Protein AF-A0A934DJ31-F1 (afdb_monomer_lite)

Radius of gyration: 37.63 Å; chains: 1; bounding box: 99×71×80 Å

Sequence (240 aa):
MDEKKPDAQPAAPVNPGPVNPGPVNPGVVEQLEQIKKAVPDTSQRLFDFLVANLKPIAIGCGVIVLAVAVYSGVDHWRQRQAAKASDALGVILIEQTDAEARAKALETFLKDAPGALKPTVQLELAAAATLAKQYDKAAEAWTALEGSSSADMKAVAAIGHAKALLLSGKAKEAQTLLEGYKAKAPEAYAAAVTRQIAVAAEAAGDAPAASAAYAELAGKAEGQLKPFYEFKANQLKTKS

Secondary structure (DSSP, 8-state):
----PPPPPPPPPP-------PPPPHHHHHHHHHHHHSS-HHHHHHHHHHHHTHHHHHHHHHHHHHHHHHHHHHHHHHHHHHHHHHHHHHHHHHH--SHHHHHHHHHHHHTT--TTTHHHHHHHHHHHHHHTT-HHHHHHHHHHHHT-S-HHHHHHHHHHHHHHHHHTT-HHHHHHHHHHHHTTS-HHHHHHHHHHHHHHHHHTT-HHHHHHHHHHHHHH--TTHHHHHHHHHHHHHTT-

Structure (mmCIF, N/CA/C/O backbone):
data_AF-A0A934DJ31-F1
#
_entry.id   AF-A0A934DJ31-F1
#
loop_
_atom_site.group_PDB
_atom_site.id
_atom_site.type_symbol
_atom_site.label_atom_id
_atom_site.label_alt_id
_atom_site.label_comp_id
_atom_site.label_asym_id
_atom_site.label_entity_id
_atom_site.label_seq_id
_atom_site.pdbx_PDB_ins_code
_atom_site.Cartn_x
_atom_site.Cartn_y
_atom_site.Cartn_z
_atom_site.occupancy
_atom_site.B_iso_or_equiv
_atom_site.auth_seq_id
_atom_site.auth_comp_id
_atom_site.auth_asym_id
_atom_site.auth_atom_id
_atom_site.pdbx_PDB_model_num
ATOM 1 N N . MET A 1 1 ? 42.594 36.259 -48.744 1.00 43.62 1 MET A N 1
ATOM 2 C CA . MET A 1 1 ? 42.942 35.495 -47.532 1.00 43.62 1 MET A CA 1
ATOM 3 C C . MET A 1 1 ? 43.151 34.068 -47.972 1.00 43.62 1 MET A C 1
ATOM 5 O O . MET A 1 1 ? 42.210 33.296 -48.088 1.00 43.62 1 MET A O 1
ATOM 9 N N . ASP A 1 2 ? 44.392 33.828 -48.369 1.00 42.91 2 ASP A N 1
ATOM 10 C CA . ASP A 1 2 ? 44.985 32.548 -48.709 1.00 42.91 2 ASP A CA 1
ATOM 11 C C . ASP A 1 2 ? 45.043 31.638 -47.482 1.00 42.91 2 ASP A C 1
ATOM 13 O O . ASP A 1 2 ? 45.535 32.056 -46.436 1.00 42.91 2 ASP A O 1
ATOM 17 N N . GLU A 1 3 ? 44.647 30.375 -47.632 1.00 42.75 3 GLU A N 1
ATOM 18 C CA . GLU A 1 3 ? 45.213 29.309 -46.810 1.00 42.75 3 GLU A CA 1
ATOM 19 C C . GLU A 1 3 ? 45.511 28.097 -47.697 1.00 42.75 3 GLU A C 1
ATOM 21 O O . GLU A 1 3 ? 44.631 27.423 -48.234 1.00 42.75 3 GLU A O 1
ATOM 26 N N . LYS A 1 4 ? 46.809 27.898 -47.920 1.00 41.53 4 LYS A N 1
ATOM 27 C CA . LYS A 1 4 ? 47.420 26.885 -48.774 1.00 41.53 4 LYS A CA 1
ATOM 28 C C . LYS A 1 4 ? 47.695 25.649 -47.915 1.00 41.53 4 LYS A C 1
ATOM 30 O O . LYS A 1 4 ? 48.544 25.703 -47.029 1.00 41.53 4 LYS A O 1
ATOM 35 N N . LYS A 1 5 ? 47.006 24.536 -48.173 1.00 50.00 5 LYS A N 1
ATOM 36 C CA . LYS A 1 5 ? 47.316 23.227 -47.571 1.00 50.00 5 LYS A CA 1
ATOM 37 C C . LYS A 1 5 ? 48.355 22.508 -48.453 1.00 50.00 5 LYS A C 1
ATOM 39 O O . LYS A 1 5 ? 48.155 22.495 -49.665 1.00 50.00 5 LYS A O 1
ATOM 44 N N . PRO A 1 6 ? 49.459 21.955 -47.913 1.00 48.50 6 PRO A N 1
ATOM 45 C CA . PRO A 1 6 ? 50.500 21.341 -48.733 1.00 48.50 6 PRO A CA 1
ATOM 46 C C . PRO A 1 6 ? 50.151 19.901 -49.132 1.00 48.50 6 PRO A C 1
ATOM 48 O O . PRO A 1 6 ? 49.673 19.114 -48.312 1.00 48.50 6 PRO A O 1
ATOM 51 N N . ASP A 1 7 ? 50.422 19.585 -50.398 1.00 42.78 7 ASP A N 1
ATOM 52 C CA . ASP A 1 7 ? 50.276 18.270 -51.019 1.00 42.78 7 ASP A CA 1
ATOM 53 C C . ASP A 1 7 ? 51.270 17.251 -50.440 1.00 42.78 7 ASP A C 1
ATOM 55 O O . ASP A 1 7 ? 52.467 17.519 -50.312 1.00 42.78 7 ASP A O 1
ATOM 59 N N . ALA A 1 8 ? 50.777 16.058 -50.102 1.00 47.28 8 ALA A N 1
ATOM 60 C CA . ALA A 1 8 ? 51.598 14.937 -49.661 1.00 47.28 8 ALA A CA 1
ATOM 61 C C . ALA A 1 8 ? 52.168 14.174 -50.872 1.00 47.28 8 ALA A C 1
ATOM 63 O O . ALA A 1 8 ? 51.431 13.672 -51.719 1.00 47.28 8 ALA A O 1
ATOM 64 N N . GLN A 1 9 ? 53.496 14.079 -50.927 1.00 46.28 9 GLN A N 1
ATOM 65 C CA . GLN A 1 9 ? 54.275 13.366 -51.942 1.00 46.28 9 GLN A CA 1
ATOM 66 C C . GLN A 1 9 ? 54.146 11.831 -51.774 1.00 46.28 9 GLN A C 1
ATOM 68 O O . GLN A 1 9 ? 54.279 11.343 -50.649 1.00 46.28 9 GLN A O 1
ATOM 73 N N . PRO A 1 10 ? 53.944 11.037 -52.845 1.00 44.19 10 PRO A N 1
ATOM 74 C CA . PRO A 1 10 ? 53.921 9.577 -52.747 1.00 44.19 10 PRO A CA 1
ATOM 75 C C . PRO A 1 10 ? 55.338 8.993 -52.603 1.00 44.19 10 PRO A C 1
ATOM 77 O O . PRO A 1 10 ? 56.237 9.310 -53.383 1.00 44.19 10 PRO A O 1
ATOM 80 N N . ALA A 1 11 ? 55.536 8.123 -51.609 1.00 45.66 11 ALA A N 1
ATOM 81 C CA . ALA A 1 11 ? 56.794 7.416 -51.373 1.00 45.66 11 ALA A CA 1
ATOM 82 C C . ALA A 1 11 ? 57.016 6.283 -52.397 1.00 45.66 11 ALA A C 1
ATOM 84 O O . ALA A 1 11 ? 56.101 5.520 -52.709 1.00 45.66 11 ALA A O 1
ATOM 85 N N . ALA A 1 12 ? 58.245 6.176 -52.908 1.00 47.59 12 ALA A N 1
ATOM 86 C CA . ALA A 1 12 ? 58.680 5.174 -53.882 1.00 47.59 12 ALA A CA 1
ATOM 87 C C . ALA A 1 12 ? 58.798 3.753 -53.274 1.00 47.59 12 ALA A C 1
ATOM 89 O O . ALA A 1 12 ? 59.063 3.620 -52.077 1.00 47.59 12 ALA A O 1
ATOM 90 N N . PRO A 1 13 ? 58.646 2.680 -54.079 1.00 42.66 13 PRO A N 1
ATOM 91 C CA . PRO A 1 13 ? 58.691 1.304 -53.592 1.00 42.66 13 PRO A CA 1
ATOM 92 C C . PRO A 1 13 ? 60.123 0.853 -53.273 1.00 42.66 13 PRO A C 1
ATOM 94 O O . PRO A 1 13 ? 61.024 0.939 -54.108 1.00 42.66 13 PRO A O 1
ATOM 97 N N . VAL A 1 14 ? 60.322 0.326 -52.064 1.00 51.66 14 VAL A N 1
ATOM 98 C CA . VAL A 1 14 ? 61.589 -0.268 -51.618 1.00 51.66 14 VAL A CA 1
ATOM 99 C C . VAL A 1 14 ? 61.618 -1.733 -52.055 1.00 51.66 14 VAL A C 1
ATOM 101 O O . VAL A 1 14 ? 60.768 -2.520 -51.647 1.00 51.66 14 VAL A O 1
ATOM 104 N N . ASN A 1 15 ? 62.577 -2.093 -52.905 1.00 45.75 15 ASN A N 1
ATOM 105 C CA . ASN A 1 15 ? 62.774 -3.455 -53.398 1.00 45.75 15 ASN A CA 1
ATOM 106 C C . ASN A 1 15 ? 63.860 -4.147 -52.551 1.00 45.75 15 ASN A C 1
ATOM 108 O O . ASN A 1 15 ? 65.009 -3.697 -52.590 1.00 45.75 15 ASN A O 1
ATOM 112 N N . PRO A 1 16 ? 63.556 -5.191 -51.757 1.00 48.41 16 PRO A N 1
ATOM 113 C CA . PRO A 1 16 ? 64.586 -5.917 -51.030 1.00 48.41 16 PRO A CA 1
ATOM 114 C C . PRO A 1 16 ? 65.263 -6.926 -51.968 1.00 48.41 16 PRO A C 1
ATOM 116 O O . PRO A 1 16 ? 64.641 -7.876 -52.441 1.00 48.41 16 PRO A O 1
ATOM 119 N N . GLY A 1 17 ? 66.551 -6.708 -52.245 1.00 46.25 17 GLY A N 1
ATOM 120 C CA . GLY A 1 17 ? 67.402 -7.666 -52.957 1.00 46.25 17 GLY A CA 1
ATOM 121 C C . GLY A 1 17 ? 67.507 -9.028 -52.242 1.00 46.25 17 GLY A C 1
ATOM 122 O O . GLY A 1 17 ? 67.081 -9.166 -51.092 1.00 46.25 17 GLY A O 1
ATOM 123 N N . PRO A 1 18 ? 68.070 -10.055 -52.903 1.00 50.16 18 PRO A N 1
ATOM 124 C CA . PRO A 1 18 ? 68.024 -11.430 -52.418 1.00 50.16 18 PRO A CA 1
ATOM 125 C C . PRO A 1 18 ? 68.885 -11.607 -51.161 1.00 50.16 18 PRO A C 1
ATOM 127 O O . PRO A 1 18 ? 70.104 -11.437 -51.187 1.00 50.16 18 PRO A O 1
ATOM 130 N N . VAL A 1 19 ? 68.241 -11.979 -50.054 1.00 55.88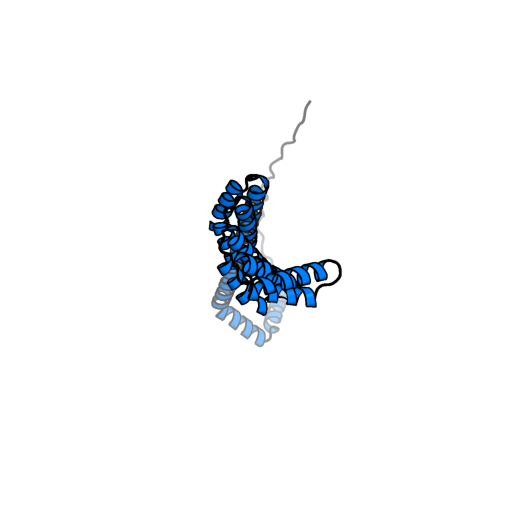 19 VAL A N 1
ATOM 131 C CA . VAL A 1 19 ? 68.904 -12.375 -48.806 1.00 55.88 19 VAL A CA 1
ATOM 132 C C . VAL A 1 19 ? 69.490 -13.775 -48.979 1.00 55.88 19 VAL A C 1
ATOM 134 O O . VAL A 1 19 ? 68.761 -14.757 -49.097 1.00 55.88 19 VAL A O 1
ATOM 137 N N . ASN A 1 20 ? 70.817 -13.856 -49.014 1.00 49.56 20 ASN A N 1
ATOM 138 C CA . ASN A 1 20 ? 71.565 -15.108 -49.035 1.00 49.56 20 ASN A CA 1
ATOM 139 C C . ASN A 1 20 ? 71.713 -15.626 -47.587 1.00 49.56 20 ASN A C 1
ATOM 141 O O . ASN A 1 20 ? 72.268 -14.895 -46.759 1.00 49.56 20 ASN A O 1
ATOM 145 N N . PRO A 1 21 ? 71.222 -16.826 -47.228 1.00 49.62 21 PRO A N 1
ATOM 146 C CA . PRO A 1 21 ? 71.363 -17.334 -45.870 1.00 49.62 21 PRO A CA 1
ATOM 147 C C . PRO A 1 21 ? 72.803 -17.814 -45.649 1.00 49.62 21 PRO A C 1
ATOM 149 O O . PRO A 1 21 ? 73.237 -18.819 -46.207 1.00 49.62 21 PRO A O 1
ATOM 152 N N . GLY A 1 22 ? 73.563 -17.079 -44.834 1.00 53.50 22 GLY A N 1
ATOM 153 C CA . GLY A 1 22 ? 74.863 -17.536 -44.339 1.00 53.50 22 GLY A CA 1
ATOM 154 C C . GLY A 1 22 ? 74.741 -18.802 -43.469 1.00 53.50 22 GLY A C 1
ATOM 155 O O . GLY A 1 22 ? 73.650 -19.112 -42.981 1.00 53.50 22 GLY A O 1
ATOM 156 N N . PRO A 1 23 ? 75.840 -19.550 -43.259 1.00 58.66 23 PRO A N 1
ATOM 157 C CA . PRO A 1 23 ? 75.808 -20.823 -42.545 1.00 58.66 23 PRO A CA 1
ATOM 158 C C . PRO A 1 23 ? 75.425 -20.628 -41.071 1.00 58.66 23 PRO A C 1
ATOM 160 O O . PRO A 1 23 ? 75.927 -19.735 -40.388 1.00 58.66 23 PRO A O 1
ATOM 163 N N . VAL A 1 24 ? 74.519 -21.478 -40.588 1.00 57.81 24 VAL A N 1
ATOM 164 C CA . VAL A 1 24 ? 73.989 -21.448 -39.218 1.00 57.81 24 VAL A CA 1
ATOM 165 C C . VAL A 1 24 ? 75.108 -21.763 -38.214 1.00 57.81 24 VAL A C 1
ATOM 167 O O . VAL A 1 24 ? 75.848 -22.727 -38.392 1.00 57.81 24 VAL A O 1
ATOM 170 N N . ASN A 1 25 ? 75.242 -20.946 -37.164 1.00 56.09 25 ASN A N 1
ATOM 171 C CA . ASN A 1 25 ? 76.298 -21.064 -36.154 1.00 56.09 25 ASN A CA 1
ATOM 172 C C . ASN A 1 25 ? 76.104 -22.340 -35.292 1.00 56.09 25 ASN A C 1
ATOM 174 O O . ASN A 1 25 ? 75.046 -22.464 -34.664 1.00 56.09 25 ASN A O 1
ATOM 178 N N . PRO A 1 26 ? 77.086 -23.267 -35.213 1.00 58.31 26 PRO A N 1
ATOM 179 C CA . PRO A 1 26 ? 76.938 -24.563 -34.533 1.00 58.31 26 PRO A CA 1
ATOM 180 C C . PRO A 1 26 ? 76.477 -24.462 -33.072 1.00 58.31 26 PRO A C 1
ATOM 182 O O . PRO A 1 26 ? 75.658 -25.263 -32.627 1.00 58.31 26 PRO A O 1
ATOM 185 N N . GLY A 1 27 ? 76.912 -23.423 -32.349 1.00 59.28 27 GLY A N 1
ATOM 186 C CA . GLY A 1 27 ? 76.560 -23.232 -30.937 1.00 59.28 27 GLY A CA 1
ATOM 187 C C . GLY A 1 27 ? 75.071 -22.959 -30.682 1.00 59.28 27 GLY A C 1
ATOM 188 O O . GLY A 1 27 ? 74.571 -23.268 -29.604 1.00 59.28 27 GLY A O 1
ATOM 189 N N . VAL A 1 28 ? 74.333 -22.436 -31.668 1.00 60.16 28 VAL A N 1
ATOM 190 C CA . VAL A 1 28 ? 72.877 -22.222 -31.554 1.00 60.16 28 VAL A CA 1
ATOM 191 C C . VAL A 1 28 ? 72.125 -23.550 -31.666 1.00 60.16 28 VAL A C 1
ATOM 193 O O . VAL A 1 28 ? 71.130 -23.760 -30.976 1.00 60.16 28 VAL A O 1
ATOM 196 N N . VAL A 1 29 ? 72.622 -24.476 -32.488 1.00 59.53 29 VAL A N 1
ATOM 197 C CA . VAL A 1 29 ? 72.035 -25.816 -32.644 1.00 59.53 29 VAL A CA 1
ATOM 198 C C . VAL A 1 29 ? 72.222 -26.628 -31.360 1.00 59.53 29 VAL A C 1
ATOM 200 O O . VAL A 1 29 ? 71.303 -27.306 -30.908 1.00 59.53 29 VAL A O 1
ATOM 203 N N . GLU A 1 30 ? 73.371 -26.469 -30.710 1.00 61.72 30 GLU A N 1
ATOM 204 C CA . GLU A 1 30 ? 73.716 -27.156 -29.464 1.00 61.72 30 GLU A CA 1
ATOM 205 C C . GLU A 1 30 ? 72.956 -26.606 -28.245 1.00 61.72 30 GLU A C 1
ATOM 207 O O . GLU A 1 30 ? 72.527 -27.368 -27.379 1.00 61.72 30 GLU A O 1
ATOM 212 N N . GLN A 1 31 ? 72.692 -25.295 -28.203 1.00 58.62 31 GLN A N 1
ATOM 213 C CA . GLN A 1 31 ? 71.818 -24.685 -27.193 1.00 58.62 31 GLN A CA 1
ATOM 214 C C . GLN A 1 31 ? 70.355 -25.104 -27.365 1.00 58.62 31 GLN A C 1
ATOM 216 O O . GLN A 1 31 ? 69.666 -25.352 -26.377 1.00 58.62 31 GLN A O 1
ATOM 221 N N . LEU A 1 32 ? 69.880 -25.238 -28.607 1.00 58.28 32 LEU A N 1
ATOM 222 C CA . LEU A 1 32 ? 68.546 -25.768 -28.882 1.00 58.28 32 LEU A CA 1
ATOM 223 C C . LEU A 1 32 ? 68.434 -27.248 -28.493 1.00 58.28 32 LEU A C 1
ATOM 225 O O . LEU A 1 32 ? 67.411 -27.639 -27.933 1.00 58.28 32 LEU A O 1
ATOM 229 N N . GLU A 1 33 ? 69.480 -28.054 -28.707 1.00 60.41 33 GLU A N 1
ATOM 230 C CA . GLU A 1 33 ? 69.541 -29.436 -28.214 1.00 60.41 33 GLU A CA 1
ATOM 231 C C . GLU A 1 33 ? 69.562 -29.512 -26.682 1.00 60.41 33 GLU A C 1
ATOM 233 O O . GLU A 1 33 ? 68.838 -30.323 -26.107 1.00 60.41 33 GLU A O 1
ATOM 238 N N . GLN A 1 34 ? 70.325 -28.649 -26.003 1.00 59.00 34 GLN A N 1
ATOM 239 C CA . GLN A 1 34 ? 70.372 -28.606 -24.537 1.00 59.00 34 GLN A CA 1
ATOM 240 C C . GLN A 1 34 ? 69.051 -28.143 -23.920 1.00 59.00 34 GLN A C 1
ATOM 242 O O . GLN A 1 34 ? 68.616 -28.720 -22.926 1.00 59.00 34 GLN A O 1
ATOM 247 N N . ILE A 1 35 ? 68.363 -27.176 -24.534 1.00 58.38 35 ILE A N 1
ATOM 248 C CA . ILE A 1 35 ? 67.008 -26.780 -24.128 1.00 58.38 35 ILE A CA 1
ATOM 249 C C . ILE A 1 35 ? 66.034 -27.946 -24.344 1.00 58.38 35 ILE A C 1
ATOM 251 O O . ILE A 1 35 ? 65.210 -28.213 -23.475 1.00 58.38 35 ILE A O 1
ATOM 255 N N . LYS A 1 36 ? 66.174 -28.715 -25.433 1.00 54.00 36 LYS A N 1
ATOM 256 C CA . LYS A 1 36 ? 65.392 -29.943 -25.672 1.00 54.00 36 LYS A CA 1
ATOM 257 C C . LYS A 1 36 ? 65.647 -31.029 -24.619 1.00 54.00 36 LYS A C 1
ATOM 259 O O . LYS A 1 36 ? 64.734 -31.784 -24.296 1.00 54.00 36 LYS A O 1
ATOM 264 N N . LYS A 1 37 ? 66.874 -31.098 -24.090 1.00 56.81 37 LYS A N 1
ATOM 265 C CA . LYS A 1 37 ? 67.329 -32.087 -23.095 1.00 56.81 37 LYS A CA 1
ATOM 266 C C . LYS A 1 37 ? 67.042 -31.685 -21.642 1.00 56.81 37 LYS A C 1
ATOM 268 O O . LYS A 1 37 ? 67.019 -32.553 -20.778 1.00 56.81 37 LYS A O 1
ATOM 273 N N . ALA A 1 38 ? 66.838 -30.393 -21.372 1.00 56.28 38 ALA A N 1
ATOM 274 C CA . ALA A 1 38 ? 66.599 -29.841 -20.034 1.00 56.28 38 ALA A CA 1
ATOM 275 C C . ALA A 1 38 ? 65.111 -29.656 -19.689 1.00 56.28 38 ALA A C 1
ATOM 277 O O . ALA A 1 38 ? 64.787 -29.218 -18.586 1.00 56.28 38 ALA A O 1
ATOM 278 N N . VAL A 1 39 ? 64.198 -29.997 -20.601 1.00 55.94 39 VAL A N 1
ATOM 279 C CA . VAL A 1 39 ? 62.774 -30.128 -20.284 1.00 55.94 39 VAL A CA 1
ATOM 280 C C . VAL A 1 39 ? 62.592 -31.480 -19.582 1.00 55.94 39 VAL A C 1
ATOM 282 O O . VAL A 1 39 ? 62.741 -32.504 -20.246 1.00 55.94 39 VAL A O 1
ATOM 285 N N . PRO A 1 40 ? 62.313 -31.530 -18.264 1.00 59.78 40 PRO A N 1
ATOM 286 C CA . PRO A 1 40 ? 62.132 -32.801 -17.566 1.00 59.78 40 PRO A CA 1
ATOM 287 C C . PRO A 1 40 ? 60.991 -33.601 -18.213 1.00 59.78 40 PRO A C 1
ATOM 289 O O . PRO A 1 40 ? 60.002 -33.012 -18.651 1.00 59.78 40 PRO A O 1
ATOM 292 N N . ASP A 1 41 ? 61.090 -34.935 -18.238 1.00 59.25 41 ASP A N 1
ATOM 293 C CA . ASP A 1 41 ? 60.084 -35.841 -18.836 1.00 59.25 41 ASP A CA 1
ATOM 294 C C . ASP A 1 41 ? 58.647 -35.545 -18.367 1.00 59.25 41 ASP A C 1
ATOM 296 O O . ASP A 1 41 ? 57.669 -35.758 -19.085 1.00 59.25 41 ASP A O 1
ATOM 300 N N . THR A 1 42 ? 58.502 -34.996 -17.161 1.00 56.91 42 THR A N 1
ATOM 301 C CA . THR A 1 42 ? 57.234 -34.537 -16.586 1.00 56.91 42 THR A CA 1
ATOM 302 C C . THR A 1 42 ? 56.572 -33.425 -17.410 1.00 56.91 42 THR A C 1
ATOM 304 O O . THR A 1 42 ? 55.352 -33.418 -17.553 1.00 56.91 42 THR A O 1
ATOM 307 N N . SER A 1 43 ? 57.353 -32.515 -17.995 1.00 60.47 43 SER A N 1
ATOM 308 C CA . SER A 1 43 ? 56.880 -31.432 -18.865 1.00 60.47 43 SER A CA 1
ATOM 309 C C . SER A 1 43 ? 56.577 -31.913 -20.286 1.00 60.47 43 SER A C 1
ATOM 311 O O . SER A 1 43 ? 55.636 -31.405 -20.887 1.00 60.47 43 SER A O 1
ATOM 313 N N . GLN A 1 44 ? 57.299 -32.919 -20.801 1.00 61.47 44 GLN A N 1
ATOM 314 C CA . GLN A 1 44 ? 56.966 -33.563 -22.082 1.00 61.47 44 GLN A CA 1
ATOM 315 C C . GLN A 1 44 ? 55.634 -34.313 -21.993 1.00 61.47 44 GLN A C 1
ATOM 317 O O . GLN A 1 44 ? 54.767 -34.107 -22.830 1.00 61.47 44 GLN A O 1
ATOM 322 N N . ARG A 1 45 ? 55.403 -35.074 -20.914 1.00 67.06 45 ARG A N 1
ATOM 323 C CA . ARG A 1 45 ? 54.107 -35.733 -20.664 1.00 67.06 45 ARG A CA 1
ATOM 324 C C . ARG A 1 45 ? 52.957 -34.737 -20.527 1.00 67.06 45 ARG A C 1
ATOM 326 O O . ARG A 1 45 ? 51.860 -35.001 -21.009 1.00 67.06 45 ARG A O 1
ATOM 333 N N . LEU A 1 46 ? 53.197 -33.593 -19.882 1.00 65.75 46 LEU A N 1
ATOM 334 C CA . LEU A 1 46 ? 52.217 -32.506 -19.786 1.00 65.75 46 LEU A CA 1
ATOM 335 C C . LEU A 1 46 ? 51.945 -31.865 -21.151 1.00 65.75 46 LEU A C 1
ATOM 337 O O . LEU A 1 46 ? 50.794 -31.573 -21.464 1.00 65.75 46 LEU A O 1
ATOM 341 N N . PHE A 1 47 ? 52.981 -31.670 -21.967 1.00 70.94 47 PHE A N 1
ATOM 342 C CA . PHE A 1 47 ? 52.858 -31.134 -23.319 1.00 70.94 47 PHE A CA 1
ATOM 343 C C . PHE A 1 47 ? 52.111 -32.102 -24.241 1.00 70.94 47 PHE A C 1
ATOM 345 O O . PHE A 1 47 ? 51.160 -31.696 -24.900 1.00 70.94 47 PHE A O 1
ATOM 352 N N . ASP A 1 48 ? 52.454 -33.388 -24.210 1.00 74.38 48 ASP A N 1
ATOM 353 C CA . ASP A 1 48 ? 51.776 -34.440 -24.967 1.00 74.38 48 ASP A CA 1
ATOM 354 C C . ASP A 1 48 ? 50.318 -34.582 -24.532 1.00 74.38 48 ASP A C 1
ATOM 356 O O . ASP A 1 48 ? 49.431 -34.697 -25.374 1.00 74.38 48 ASP A O 1
ATOM 360 N N . PHE A 1 49 ? 50.038 -34.493 -23.228 1.00 74.31 49 PHE A N 1
ATOM 361 C CA . PHE A 1 49 ? 48.673 -34.469 -22.710 1.00 74.31 49 PHE A CA 1
ATOM 362 C C . PHE A 1 49 ? 47.903 -33.236 -23.193 1.00 74.31 49 PHE A C 1
ATOM 364 O O . PHE A 1 49 ? 46.763 -33.372 -23.635 1.00 74.31 49 PHE A O 1
ATOM 371 N N . LEU A 1 50 ? 48.506 -32.044 -23.141 1.00 70.44 50 LEU A N 1
ATOM 372 C CA . LEU A 1 50 ? 47.887 -30.804 -23.611 1.00 70.44 50 LEU A CA 1
ATOM 373 C C . LEU A 1 50 ? 47.654 -30.818 -25.117 1.00 70.44 50 LEU A C 1
ATOM 375 O O . LEU A 1 50 ? 46.599 -30.370 -25.533 1.00 70.44 50 LEU A O 1
ATOM 379 N N . VAL A 1 51 ? 48.579 -31.346 -25.923 1.00 75.25 51 VAL A N 1
ATOM 380 C CA . VAL A 1 51 ? 48.436 -31.473 -27.383 1.00 75.25 51 VAL A CA 1
ATOM 381 C C . VAL A 1 51 ? 47.387 -32.529 -27.735 1.00 75.25 51 VAL A C 1
ATOM 383 O O . VAL A 1 51 ? 46.507 -32.267 -28.557 1.00 75.25 51 VAL A O 1
ATOM 386 N N . ALA A 1 52 ? 47.413 -33.689 -27.071 1.00 80.94 52 ALA A N 1
ATOM 387 C CA . ALA A 1 52 ? 46.435 -34.760 -27.269 1.00 80.94 52 ALA A CA 1
ATOM 388 C C . ALA A 1 52 ? 45.017 -34.342 -26.848 1.00 80.94 52 ALA A C 1
ATOM 390 O O . ALA A 1 52 ? 44.040 -34.737 -27.483 1.00 80.94 52 ALA A O 1
ATOM 391 N N . ASN A 1 53 ? 44.900 -33.497 -25.820 1.00 76.50 53 ASN A N 1
ATOM 392 C CA . ASN A 1 53 ? 43.629 -32.977 -25.316 1.00 76.50 53 ASN A CA 1
ATOM 393 C C . ASN A 1 53 ? 43.364 -31.520 -25.733 1.00 76.50 53 ASN A C 1
ATOM 395 O O . ASN A 1 53 ? 42.413 -30.906 -25.250 1.00 76.50 53 ASN A O 1
ATOM 399 N N . LEU A 1 54 ? 44.141 -30.958 -26.666 1.00 79.38 54 LEU A N 1
ATOM 400 C CA . LEU A 1 54 ? 44.048 -29.537 -27.017 1.00 79.38 54 LEU A CA 1
ATOM 401 C C . LEU A 1 54 ? 42.686 -29.205 -27.614 1.00 79.38 54 LEU A C 1
ATOM 403 O O . LEU A 1 54 ? 42.099 -28.182 -27.286 1.00 79.38 54 LEU A O 1
ATOM 407 N N . LYS A 1 55 ? 42.168 -30.091 -28.473 1.00 80.12 55 LYS A N 1
ATOM 408 C CA . LYS A 1 55 ? 40.840 -29.942 -29.078 1.00 80.12 55 LYS A CA 1
ATOM 409 C C . LYS A 1 55 ? 39.729 -29.905 -28.018 1.00 80.12 55 LYS A C 1
ATOM 411 O O . LYS A 1 55 ? 39.002 -28.915 -28.006 1.00 80.12 55 LYS A O 1
ATOM 416 N N . PRO A 1 56 ? 39.577 -30.899 -27.117 1.00 79.25 56 PRO A N 1
ATOM 417 C CA . PRO A 1 56 ? 38.546 -30.833 -26.080 1.00 79.25 56 PRO A CA 1
ATOM 418 C C . PRO A 1 56 ? 38.754 -29.678 -25.087 1.00 79.25 56 PRO A C 1
ATOM 420 O O . PRO A 1 56 ? 37.768 -29.059 -24.692 1.00 79.25 56 PRO A O 1
ATOM 423 N N . ILE A 1 57 ? 39.998 -29.319 -24.744 1.00 82.69 57 ILE A N 1
ATOM 424 C CA . ILE A 1 57 ? 40.291 -28.149 -23.894 1.00 82.69 57 ILE A CA 1
ATOM 425 C C . ILE A 1 57 ? 39.866 -26.849 -24.590 1.00 82.69 57 ILE A C 1
ATOM 427 O O . ILE A 1 57 ? 39.156 -26.042 -23.996 1.00 82.69 57 ILE A O 1
ATOM 431 N N . ALA A 1 58 ? 40.230 -26.657 -25.860 1.00 77.75 58 ALA A N 1
ATOM 432 C CA . ALA A 1 58 ? 39.859 -25.476 -26.638 1.00 77.75 58 ALA A CA 1
ATOM 433 C C . ALA A 1 58 ? 38.338 -25.362 -26.827 1.00 77.75 58 ALA A C 1
ATOM 435 O O . ALA A 1 58 ? 37.793 -24.264 -26.733 1.00 77.75 58 ALA A O 1
ATOM 436 N N . ILE A 1 59 ? 37.645 -26.489 -27.030 1.00 80.38 59 ILE A N 1
ATOM 437 C CA . ILE A 1 59 ? 36.177 -26.538 -27.075 1.00 80.38 59 ILE A CA 1
ATOM 438 C C . ILE A 1 59 ? 35.591 -26.122 -25.720 1.00 80.38 59 ILE A C 1
ATOM 440 O O . ILE A 1 59 ? 34.720 -25.255 -25.679 1.00 80.38 59 ILE A O 1
ATOM 444 N N . GLY A 1 60 ? 36.093 -26.676 -24.611 1.00 78.81 60 GLY A N 1
ATOM 445 C CA . GLY A 1 60 ? 35.645 -26.324 -23.261 1.00 78.81 60 GLY A CA 1
ATOM 446 C C . GLY A 1 60 ? 35.842 -24.841 -22.939 1.00 78.81 60 GLY A C 1
ATOM 447 O O . GLY A 1 60 ? 34.904 -24.167 -22.513 1.00 78.81 60 GLY A O 1
ATOM 448 N N . CYS A 1 61 ? 37.028 -24.296 -23.220 1.00 78.06 61 CYS A N 1
ATOM 449 C CA . CYS A 1 61 ? 37.309 -22.868 -23.068 1.00 78.06 61 CYS A CA 1
ATOM 450 C C . CYS A 1 61 ? 36.416 -22.006 -23.975 1.00 78.06 61 CYS A C 1
ATOM 452 O O . CYS A 1 61 ? 35.896 -20.990 -23.521 1.00 78.06 61 CYS A O 1
ATOM 454 N N . GLY A 1 62 ? 36.190 -22.419 -25.226 1.00 80.19 62 GLY A N 1
ATOM 455 C CA . GLY A 1 62 ? 35.314 -21.715 -26.164 1.00 80.19 62 GLY A CA 1
ATOM 456 C C . GLY A 1 62 ? 33.868 -21.628 -25.675 1.00 80.19 62 GLY A C 1
ATOM 457 O O . GLY A 1 62 ? 33.263 -20.560 -25.743 1.00 80.19 62 GLY A O 1
ATOM 458 N N . VAL A 1 63 ? 33.334 -22.714 -25.106 1.00 84.81 63 VAL A N 1
ATOM 459 C CA . VAL A 1 63 ? 31.990 -22.732 -24.502 1.00 84.81 63 VAL A CA 1
ATOM 460 C C . VAL A 1 63 ? 31.905 -21.775 -23.313 1.00 84.81 63 VAL A C 1
ATOM 462 O O . VAL A 1 63 ? 30.942 -21.018 -23.213 1.00 84.81 63 VAL A O 1
ATOM 465 N N . ILE A 1 64 ? 32.917 -21.757 -22.440 1.00 82.00 64 ILE A N 1
ATOM 466 C CA . ILE A 1 64 ? 32.955 -20.853 -21.279 1.00 82.00 64 ILE A CA 1
ATOM 467 C C . ILE A 1 64 ? 33.004 -19.387 -21.731 1.00 82.00 64 ILE A C 1
ATOM 469 O O . ILE A 1 64 ? 32.223 -18.570 -21.247 1.00 82.00 64 ILE A O 1
ATOM 473 N N . VAL A 1 65 ? 33.871 -19.048 -22.690 1.00 81.25 65 VAL A N 1
ATOM 474 C CA . VAL A 1 65 ? 33.978 -17.682 -23.231 1.00 81.25 65 VAL A CA 1
ATOM 475 C C . VAL A 1 65 ? 32.672 -17.248 -23.896 1.00 81.25 65 VAL A C 1
ATOM 477 O O . VAL A 1 65 ? 32.227 -16.120 -23.687 1.00 81.25 65 VAL A O 1
ATOM 480 N N . LEU A 1 66 ? 32.019 -18.139 -24.647 1.00 83.00 66 LEU A N 1
ATOM 481 C CA . LEU A 1 66 ? 30.741 -17.850 -25.293 1.00 83.00 66 LEU A CA 1
ATOM 482 C C . LEU A 1 66 ? 29.616 -17.663 -24.265 1.00 83.00 66 LEU A C 1
ATOM 484 O O . LEU A 1 66 ? 28.823 -16.735 -24.399 1.00 83.00 66 LEU A O 1
ATOM 488 N N . ALA A 1 67 ? 29.584 -18.469 -23.199 1.00 76.88 67 ALA A N 1
ATOM 489 C CA . ALA A 1 67 ? 28.641 -18.296 -22.096 1.00 76.88 67 ALA A CA 1
ATOM 490 C C . ALA A 1 67 ? 28.826 -16.942 -21.389 1.00 76.88 67 ALA A C 1
ATOM 492 O O . ALA A 1 67 ? 27.843 -16.242 -21.145 1.00 76.88 67 ALA A O 1
ATOM 493 N N . VAL A 1 68 ? 30.074 -16.531 -21.130 1.00 76.38 68 VAL A N 1
ATOM 494 C CA . VAL A 1 68 ? 30.387 -15.210 -20.556 1.00 76.38 68 VAL A CA 1
ATOM 495 C C . VAL A 1 68 ? 29.995 -14.084 -21.515 1.00 76.38 68 VAL A C 1
ATOM 497 O O . VAL A 1 68 ? 29.381 -13.114 -21.085 1.00 76.38 68 VAL A O 1
ATOM 500 N N . ALA A 1 69 ? 30.280 -14.208 -22.813 1.00 74.38 69 ALA A N 1
ATOM 501 C CA . ALA A 1 69 ? 29.908 -13.200 -23.807 1.00 74.38 69 ALA A CA 1
ATOM 502 C C . ALA A 1 69 ? 28.383 -13.037 -23.931 1.00 74.38 69 ALA A C 1
ATOM 504 O O . ALA A 1 69 ? 27.887 -11.911 -23.989 1.00 74.38 69 ALA A O 1
ATOM 505 N N . VAL A 1 70 ? 27.632 -14.145 -23.916 1.00 79.25 70 VAL A N 1
ATOM 506 C CA . VAL A 1 70 ? 26.161 -14.127 -23.891 1.00 79.25 70 VAL A CA 1
ATOM 507 C C . VAL A 1 70 ? 25.654 -13.475 -22.605 1.00 79.25 70 VAL A C 1
ATOM 509 O O . VAL A 1 70 ? 24.802 -12.591 -22.673 1.00 79.25 70 VAL A O 1
ATOM 512 N N . TYR A 1 71 ? 26.198 -13.855 -21.446 1.00 73.00 71 TYR A N 1
ATOM 513 C CA . TYR A 1 71 ? 25.803 -13.288 -20.157 1.00 73.00 71 TYR A CA 1
ATOM 514 C C . TYR A 1 71 ? 26.052 -11.774 -20.100 1.00 73.00 71 TYR A C 1
ATOM 516 O O . TYR A 1 71 ? 25.123 -11.007 -19.850 1.00 73.00 71 TYR A O 1
ATOM 524 N N . SER A 1 72 ? 27.269 -11.330 -20.425 1.00 73.19 72 SER A N 1
ATOM 525 C CA . SER A 1 72 ? 27.650 -9.913 -20.428 1.00 73.19 72 SER A CA 1
ATOM 526 C C . SER A 1 72 ? 26.900 -9.101 -21.489 1.00 73.19 72 SER A C 1
ATOM 528 O O . SER A 1 72 ? 26.544 -7.948 -21.250 1.00 73.19 72 SER A O 1
ATOM 530 N N . GLY A 1 73 ? 26.618 -9.687 -22.658 1.00 76.00 73 GLY A N 1
ATOM 531 C CA . GLY A 1 73 ? 25.832 -9.040 -23.711 1.00 76.00 73 GLY A CA 1
ATOM 532 C C . GLY A 1 73 ? 24.374 -8.815 -23.303 1.00 76.00 73 GLY A C 1
ATOM 533 O O . GLY A 1 73 ? 23.836 -7.721 -23.498 1.00 76.00 73 GLY A O 1
ATOM 534 N N . VAL A 1 74 ? 23.749 -9.825 -22.687 1.00 76.81 74 VAL A N 1
ATOM 535 C CA . VAL A 1 74 ? 22.389 -9.723 -22.138 1.00 76.81 74 VAL A CA 1
ATOM 536 C C . VAL A 1 74 ? 22.346 -8.722 -20.988 1.00 76.81 74 VAL A C 1
ATOM 538 O O . VAL A 1 74 ? 21.420 -7.914 -20.934 1.00 76.81 74 VAL A O 1
ATOM 541 N N . ASP A 1 75 ? 23.343 -8.727 -20.104 1.00 77.31 75 ASP A N 1
ATOM 542 C CA . ASP A 1 75 ? 23.408 -7.798 -18.977 1.00 77.31 75 ASP A CA 1
ATOM 543 C C . ASP A 1 75 ? 23.532 -6.340 -19.448 1.00 77.31 75 ASP A C 1
ATOM 545 O O . ASP A 1 75 ? 22.720 -5.495 -19.073 1.00 77.31 75 ASP A O 1
ATOM 549 N N . HIS A 1 76 ? 24.429 -6.047 -20.394 1.00 77.88 76 HIS A N 1
ATOM 550 C CA . HIS A 1 76 ? 24.544 -4.707 -20.984 1.00 77.88 76 HIS A CA 1
ATOM 551 C C . HIS A 1 76 ? 23.283 -4.241 -21.721 1.00 77.88 76 HIS A C 1
ATOM 553 O O . HIS A 1 76 ? 22.988 -3.041 -21.766 1.00 77.88 76 HIS A O 1
ATOM 559 N N . TRP A 1 77 ? 22.548 -5.156 -22.355 1.00 79.31 77 TRP A N 1
ATOM 560 C CA . TRP A 1 77 ? 21.275 -4.823 -22.990 1.00 79.31 77 TRP A CA 1
ATOM 561 C C . TRP A 1 77 ? 20.184 -4.543 -21.950 1.00 79.31 77 TRP A C 1
ATOM 563 O O . TRP A 1 77 ? 19.497 -3.525 -22.055 1.00 79.31 77 TRP A O 1
ATOM 573 N N . ARG A 1 78 ? 20.094 -5.370 -20.900 1.00 78.38 78 ARG A N 1
ATOM 574 C CA . ARG A 1 78 ? 19.169 -5.184 -19.772 1.00 78.38 78 ARG A CA 1
ATOM 575 C C . ARG A 1 78 ? 19.429 -3.881 -19.026 1.00 78.38 78 ARG A C 1
ATOM 577 O O . ARG A 1 78 ? 18.477 -3.163 -18.741 1.00 78.38 78 ARG A O 1
ATOM 584 N N . GLN A 1 79 ? 20.690 -3.536 -18.766 1.00 77.56 79 GLN A N 1
ATOM 585 C CA . GLN A 1 79 ? 21.060 -2.271 -18.126 1.00 77.56 79 GLN A CA 1
ATOM 586 C C . GLN A 1 79 ? 20.624 -1.064 -18.969 1.00 77.56 79 GLN A C 1
ATOM 588 O O . GLN A 1 79 ? 20.035 -0.121 -18.445 1.00 77.56 79 GLN A O 1
ATOM 593 N N . ARG A 1 80 ? 20.835 -1.107 -20.293 1.00 82.38 80 ARG A N 1
ATOM 594 C CA . ARG A 1 80 ? 20.379 -0.039 -21.199 1.00 82.38 80 ARG A CA 1
ATOM 595 C C . ARG A 1 80 ? 18.857 0.052 -21.282 1.00 82.38 80 ARG A C 1
ATOM 597 O O . ARG A 1 80 ? 18.327 1.157 -21.339 1.00 82.38 80 ARG A O 1
ATOM 604 N N . GLN A 1 81 ? 18.153 -1.079 -21.286 1.00 82.31 81 GLN A N 1
ATOM 605 C CA . GLN A 1 81 ? 16.690 -1.089 -21.208 1.00 82.31 81 GLN A CA 1
ATOM 606 C C . GLN A 1 81 ? 16.184 -0.537 -19.877 1.00 82.31 81 GLN A C 1
ATOM 608 O O . GLN A 1 81 ? 15.234 0.237 -19.883 1.00 82.31 81 GLN A O 1
ATOM 613 N N . ALA A 1 82 ? 16.825 -0.886 -18.761 1.00 83.62 82 ALA A N 1
ATOM 614 C CA . ALA A 1 82 ? 16.473 -0.365 -17.448 1.00 83.62 82 ALA A CA 1
ATOM 615 C C . ALA A 1 82 ? 16.661 1.155 -17.383 1.00 83.62 82 ALA A C 1
ATOM 617 O O . ALA A 1 82 ? 15.747 1.843 -16.951 1.00 83.62 82 ALA A O 1
ATOM 618 N N . ALA A 1 83 ? 17.779 1.686 -17.893 1.00 85.81 83 ALA A N 1
ATOM 619 C CA . ALA A 1 83 ? 18.012 3.130 -17.959 1.00 85.81 83 ALA A CA 1
ATOM 620 C C . ALA A 1 83 ? 16.945 3.850 -18.802 1.00 85.81 83 ALA A C 1
ATOM 622 O O . ALA A 1 83 ? 16.316 4.789 -18.328 1.00 85.81 83 ALA A O 1
ATOM 623 N N . LYS A 1 84 ? 16.656 3.347 -20.011 1.00 89.12 84 LYS A N 1
ATOM 624 C CA . LYS A 1 84 ? 15.601 3.912 -20.873 1.00 89.12 84 LYS A CA 1
ATOM 625 C C . LYS A 1 84 ? 14.214 3.850 -20.233 1.00 89.12 84 LYS A C 1
ATOM 627 O O . LYS A 1 84 ? 13.418 4.766 -20.405 1.00 89.12 84 LYS A O 1
ATOM 632 N N . ALA A 1 85 ? 13.911 2.765 -19.527 1.00 91.38 85 ALA A N 1
ATOM 633 C CA . ALA A 1 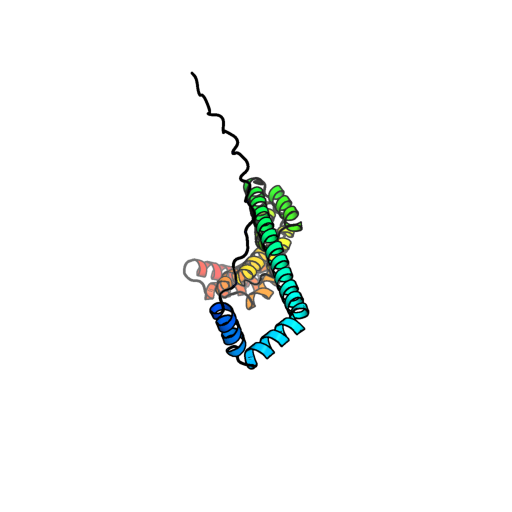85 ? 12.649 2.605 -18.821 1.00 91.38 85 ALA A CA 1
ATOM 634 C C . ALA A 1 85 ? 12.548 3.568 -17.627 1.00 91.38 85 ALA A C 1
ATOM 636 O O . ALA A 1 85 ? 11.487 4.144 -17.413 1.00 91.38 85 ALA A O 1
ATOM 637 N N . SER A 1 86 ? 13.640 3.795 -16.893 1.00 90.75 86 SER A N 1
ATOM 638 C CA . SER A 1 86 ? 13.691 4.806 -15.832 1.00 90.75 86 SER A CA 1
ATOM 639 C C . SER A 1 86 ? 13.452 6.214 -16.377 1.00 90.75 86 SER A C 1
ATOM 641 O O . SER A 1 86 ? 12.660 6.950 -15.794 1.00 90.75 86 SER A O 1
ATOM 643 N N . ASP A 1 87 ? 14.064 6.566 -17.513 1.00 92.12 87 ASP A N 1
ATOM 644 C CA . ASP A 1 87 ? 13.829 7.856 -18.172 1.00 92.12 87 ASP A CA 1
ATOM 645 C C . ASP A 1 87 ? 12.364 7.994 -18.596 1.00 92.12 87 ASP A C 1
ATOM 647 O O . ASP A 1 87 ? 11.718 8.989 -18.280 1.00 92.12 87 ASP A O 1
ATOM 651 N N . ALA A 1 88 ? 11.804 6.969 -19.247 1.00 92.19 88 ALA A N 1
ATOM 652 C CA . ALA A 1 88 ? 10.404 6.960 -19.665 1.00 92.19 88 ALA A CA 1
ATOM 653 C C . ALA A 1 88 ? 9.434 7.082 -18.477 1.00 92.19 88 ALA A C 1
ATOM 655 O O . ALA A 1 88 ? 8.463 7.835 -18.552 1.00 92.19 88 ALA A O 1
ATOM 656 N N . LEU A 1 89 ? 9.711 6.393 -17.365 1.00 93.88 89 LEU A N 1
ATOM 657 C CA . LEU A 1 89 ? 8.957 6.556 -16.123 1.00 93.88 89 LEU A CA 1
ATOM 658 C C . LEU A 1 89 ? 9.063 7.996 -15.606 1.00 93.88 89 LEU A C 1
ATOM 660 O O . LEU A 1 89 ? 8.045 8.595 -15.268 1.00 93.88 89 LEU A O 1
ATOM 664 N N . GLY A 1 90 ? 10.268 8.573 -15.597 1.00 90.62 90 GLY A N 1
ATOM 665 C CA . GLY A 1 90 ? 10.491 9.970 -15.225 1.00 90.62 90 GLY A CA 1
ATOM 666 C C . GLY A 1 90 ? 9.660 10.943 -16.065 1.00 90.62 90 GLY A C 1
ATOM 667 O O . GLY A 1 90 ? 8.997 11.815 -15.505 1.00 90.62 90 GLY A O 1
ATOM 668 N N . VAL A 1 91 ? 9.615 10.747 -17.388 1.00 93.25 91 VAL A N 1
ATOM 669 C CA . VAL A 1 91 ? 8.773 11.544 -18.296 1.00 93.25 91 VAL A CA 1
ATOM 670 C C . VAL A 1 91 ? 7.293 11.425 -17.929 1.00 93.25 91 VAL A C 1
ATOM 672 O O . VAL A 1 91 ? 6.626 12.448 -17.804 1.00 93.25 91 VAL A O 1
ATOM 675 N N . ILE A 1 92 ? 6.781 10.214 -17.671 1.00 92.31 92 ILE A N 1
ATOM 676 C CA . ILE A 1 92 ? 5.383 10.025 -17.240 1.00 92.31 92 ILE A CA 1
ATOM 677 C C . ILE A 1 92 ? 5.088 10.837 -15.971 1.00 92.31 92 ILE A C 1
ATOM 679 O O . ILE A 1 92 ? 4.071 11.526 -15.907 1.00 92.31 92 ILE A O 1
ATOM 683 N N . LEU A 1 93 ? 5.970 10.781 -14.969 1.00 91.81 93 LEU A N 1
ATOM 684 C CA . LEU A 1 93 ? 5.756 11.455 -13.684 1.00 91.81 93 LEU A CA 1
ATOM 685 C C . LEU A 1 93 ? 5.824 12.987 -13.780 1.00 91.81 93 LEU A C 1
ATOM 687 O O . LEU A 1 93 ? 5.163 13.673 -12.994 1.00 91.81 93 LEU A O 1
ATOM 691 N N . ILE A 1 94 ? 6.595 13.522 -14.729 1.00 92.75 94 ILE A N 1
ATOM 692 C CA . ILE A 1 94 ? 6.740 14.966 -14.953 1.00 92.75 94 ILE A CA 1
ATOM 693 C C . ILE A 1 94 ? 5.610 15.502 -15.838 1.00 92.75 94 ILE A C 1
ATOM 695 O O . ILE A 1 94 ? 4.977 16.497 -15.487 1.00 92.75 94 ILE A O 1
ATOM 699 N N . GLU A 1 95 ? 5.346 14.857 -16.974 1.00 88.62 95 GLU A N 1
ATOM 700 C CA . GLU A 1 95 ? 4.451 15.394 -18.004 1.00 88.62 95 GLU A CA 1
ATOM 701 C C . GLU A 1 95 ? 2.973 15.107 -17.724 1.00 88.62 95 GLU A C 1
ATOM 703 O O . GLU A 1 95 ? 2.115 15.936 -18.027 1.00 88.62 95 GLU A O 1
ATOM 708 N N . GLN A 1 96 ? 2.646 13.959 -17.122 1.00 87.00 96 GLN A N 1
ATOM 709 C CA . GLN A 1 96 ? 1.258 13.611 -16.814 1.00 87.00 96 GLN A CA 1
ATOM 710 C C . GLN A 1 96 ? 0.863 14.232 -15.476 1.00 87.00 96 GLN A C 1
ATOM 712 O O . GLN A 1 96 ? 0.945 13.584 -14.439 1.00 87.00 96 GLN A O 1
ATOM 717 N N . THR A 1 97 ? 0.496 15.511 -15.454 1.00 86.56 97 THR A N 1
ATOM 718 C CA . THR A 1 97 ? 0.122 16.223 -14.214 1.00 86.56 97 THR A CA 1
ATOM 719 C C . THR A 1 97 ? -1.288 15.891 -13.727 1.00 86.56 97 THR A C 1
ATOM 721 O O . THR A 1 97 ? -1.545 15.947 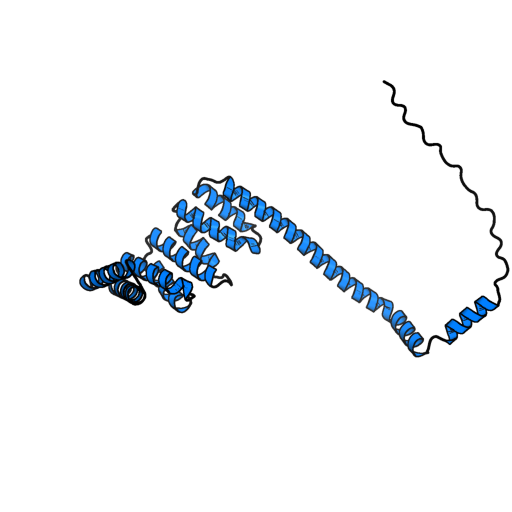-12.525 1.00 86.56 97 THR A O 1
ATOM 724 N N . ASP A 1 98 ? -2.182 15.496 -14.635 1.00 94.06 98 ASP A N 1
ATOM 725 C CA . ASP A 1 98 ? -3.498 14.962 -14.291 1.00 94.06 98 ASP A CA 1
ATOM 726 C C . ASP A 1 98 ? -3.386 13.551 -13.688 1.00 94.06 98 ASP A C 1
ATOM 728 O O . ASP A 1 98 ? -2.667 12.688 -14.199 1.00 94.06 98 ASP A O 1
ATOM 732 N N . ALA A 1 99 ? -4.105 13.310 -12.590 1.00 91.00 99 ALA A N 1
ATOM 733 C CA . ALA A 1 99 ? -3.983 12.075 -11.821 1.00 91.00 99 ALA A CA 1
ATOM 734 C C . ALA A 1 99 ? -4.526 10.847 -12.571 1.00 91.00 99 ALA A C 1
ATOM 736 O O . ALA A 1 99 ? -3.937 9.767 -12.484 1.00 91.00 99 ALA A O 1
ATOM 737 N N . GLU A 1 100 ? -5.621 10.998 -13.319 1.00 94.81 100 GLU A N 1
ATOM 738 C CA . GLU A 1 100 ? -6.227 9.904 -14.082 1.00 94.81 100 GLU A CA 1
ATOM 739 C C . GLU A 1 100 ? -5.374 9.550 -15.306 1.00 94.81 100 GLU A C 1
ATOM 741 O O . GLU A 1 100 ? -5.079 8.373 -15.546 1.00 94.81 100 GLU A O 1
ATOM 746 N N . ALA A 1 101 ? -4.899 10.564 -16.033 1.00 93.31 101 ALA A N 1
ATOM 747 C CA . ALA A 1 101 ? -3.969 10.396 -17.143 1.00 93.31 101 ALA A CA 1
ATOM 748 C C . ALA A 1 101 ? -2.661 9.734 -16.684 1.00 93.31 101 ALA A C 1
ATOM 750 O O . ALA A 1 101 ? -2.198 8.779 -17.317 1.00 93.31 101 ALA A O 1
ATOM 751 N N . ARG A 1 102 ? -2.109 10.163 -15.539 1.00 96.19 102 ARG A N 1
ATOM 752 C CA . ARG A 1 102 ? -0.917 9.550 -14.936 1.00 96.19 102 ARG A CA 1
ATOM 753 C C . ARG A 1 102 ? -1.152 8.090 -14.571 1.00 96.19 102 ARG A C 1
ATOM 755 O O . ARG A 1 102 ? -0.340 7.246 -14.940 1.00 96.19 102 ARG A O 1
ATOM 762 N N . ALA A 1 103 ? -2.258 7.772 -13.897 1.00 96.06 103 ALA A N 1
ATOM 763 C CA . ALA A 1 103 ? -2.586 6.394 -13.535 1.00 96.06 103 ALA A CA 1
ATOM 764 C C . ALA A 1 103 ? -2.689 5.495 -14.781 1.00 96.06 103 ALA A C 1
ATOM 766 O O . ALA A 1 103 ? -2.114 4.408 -14.820 1.00 96.06 103 ALA A O 1
ATO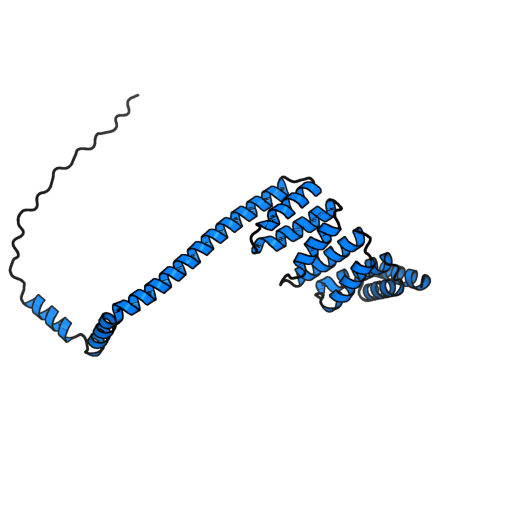M 767 N N . LYS A 1 1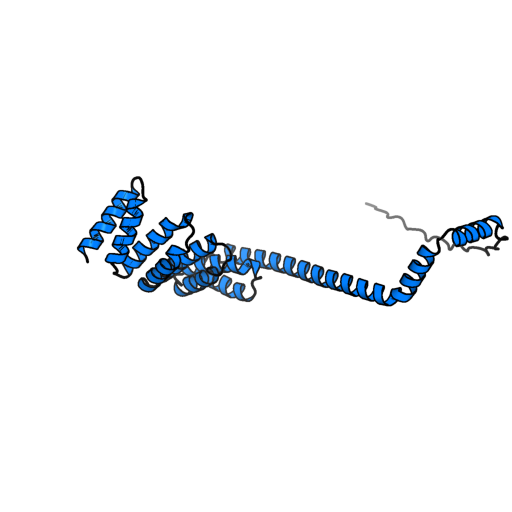04 ? -3.345 5.971 -15.845 1.00 96.00 104 LYS A N 1
ATOM 768 C CA . LYS A 1 104 ? -3.456 5.236 -17.116 1.00 96.00 104 LYS A CA 1
ATOM 769 C C . LYS A 1 104 ? -2.104 5.040 -17.813 1.00 96.00 104 LYS A C 1
ATOM 771 O O . LYS A 1 104 ? -1.837 3.964 -18.357 1.00 96.00 104 LYS A O 1
ATOM 776 N N . ALA A 1 105 ? -1.249 6.062 -17.806 1.00 95.69 105 ALA A N 1
ATOM 777 C CA . ALA A 1 105 ? 0.091 5.981 -18.382 1.00 95.69 105 ALA A CA 1
ATOM 778 C C . ALA A 1 105 ? 0.969 4.973 -17.624 1.00 95.69 105 ALA A C 1
ATOM 780 O O . ALA A 1 105 ? 1.613 4.134 -18.253 1.00 95.69 105 ALA A O 1
ATOM 781 N N . LEU A 1 106 ? 0.934 4.994 -16.288 1.00 97.50 106 LEU A N 1
ATOM 782 C CA . LEU A 1 106 ? 1.669 4.055 -15.434 1.00 97.50 106 LEU A CA 1
ATOM 783 C C . LEU A 1 106 ? 1.184 2.610 -15.606 1.00 97.50 106 LEU A C 1
ATOM 785 O O . LEU A 1 106 ? 2.004 1.707 -15.743 1.00 97.50 106 LEU A O 1
ATOM 789 N N . GLU A 1 107 ? -0.130 2.385 -15.677 1.00 96.62 107 GLU A N 1
ATOM 790 C CA . GLU A 1 107 ? -0.715 1.065 -15.962 1.00 96.62 107 GLU A CA 1
ATOM 791 C C . GLU A 1 107 ? -0.273 0.528 -17.331 1.00 96.62 107 GLU A C 1
ATOM 793 O O . GLU A 1 107 ? 0.052 -0.652 -17.480 1.00 96.62 107 GLU A O 1
ATOM 798 N N . THR A 1 108 ? -0.217 1.402 -18.338 1.00 95.50 108 THR A N 1
ATOM 799 C CA . THR A 1 108 ? 0.276 1.036 -19.671 1.00 95.50 108 THR A CA 1
ATOM 800 C C . THR A 1 108 ? 1.760 0.691 -19.624 1.00 95.50 108 THR A C 1
ATOM 802 O O . THR A 1 108 ? 2.155 -0.359 -20.127 1.00 95.50 108 THR A O 1
ATOM 805 N N . PHE A 1 109 ? 2.566 1.531 -18.974 1.00 94.81 109 PHE A N 1
ATOM 806 C CA . PHE A 1 109 ? 4.005 1.331 -18.818 1.00 94.81 109 PHE A CA 1
ATOM 807 C C . PHE A 1 109 ? 4.341 0.031 -18.075 1.00 94.81 109 PHE A C 1
ATOM 809 O O . PHE A 1 109 ? 5.293 -0.663 -18.429 1.00 94.81 109 PHE A O 1
ATOM 816 N N . LEU A 1 110 ? 3.533 -0.346 -17.081 1.00 94.56 110 LEU A N 1
ATOM 817 C CA . LEU A 1 110 ? 3.746 -1.536 -16.257 1.00 94.56 110 LEU A CA 1
ATOM 818 C C . LEU A 1 110 ? 3.787 -2.848 -17.065 1.00 94.56 110 LEU A C 1
ATOM 820 O O . LEU A 1 110 ? 4.466 -3.793 -16.650 1.00 94.56 110 LEU A O 1
ATOM 824 N N . LYS A 1 111 ? 3.101 -2.907 -18.217 1.00 92.88 111 LYS A N 1
ATOM 825 C CA . LYS A 1 111 ? 3.064 -4.089 -19.102 1.00 92.88 111 LYS A CA 1
ATOM 826 C C . LYS A 1 111 ? 4.462 -4.495 -19.568 1.00 92.88 111 LYS A C 1
ATOM 828 O O . LYS A 1 111 ? 4.794 -5.679 -19.530 1.00 92.88 111 LYS A O 1
ATOM 833 N N . ASP A 1 112 ? 5.284 -3.501 -19.893 1.00 89.31 112 ASP A N 1
ATOM 834 C CA . ASP A 1 112 ? 6.633 -3.680 -20.438 1.00 89.31 112 ASP A CA 1
ATOM 835 C C . ASP A 1 112 ? 7.736 -3.254 -19.453 1.00 89.31 112 ASP A C 1
ATOM 837 O O . ASP A 1 112 ? 8.928 -3.347 -19.758 1.00 89.31 112 ASP A O 1
ATOM 841 N N . ALA A 1 113 ? 7.361 -2.800 -18.251 1.00 90.12 113 ALA A N 1
ATOM 842 C CA . ALA A 1 113 ? 8.302 -2.337 -17.242 1.00 90.12 113 ALA A CA 1
ATOM 843 C C . ALA A 1 113 ? 9.293 -3.453 -16.841 1.00 90.12 113 ALA A C 1
ATOM 845 O O . ALA A 1 113 ? 8.870 -4.560 -16.471 1.00 90.12 113 ALA A O 1
ATOM 846 N N . PRO A 1 114 ? 10.612 -3.173 -16.828 1.00 89.75 114 PRO A N 1
ATOM 847 C CA . PRO A 1 114 ? 11.611 -4.090 -16.296 1.00 89.75 114 PRO A CA 1
ATOM 848 C C . PRO A 1 114 ? 11.278 -4.503 -14.862 1.00 89.75 114 PRO A C 1
ATOM 850 O O . PRO A 1 114 ? 10.829 -3.682 -14.063 1.00 89.75 114 PRO A O 1
ATOM 853 N N . GLY A 1 115 ? 11.554 -5.762 -14.506 1.00 88.62 115 GLY A N 1
ATOM 854 C CA . GLY A 1 115 ? 11.188 -6.318 -13.197 1.00 88.62 115 GLY A CA 1
ATOM 855 C C . GLY A 1 115 ? 11.658 -5.477 -12.004 1.00 88.62 115 GLY A C 1
ATOM 856 O O . GLY A 1 115 ? 10.909 -5.317 -11.048 1.00 88.62 115 GLY A O 1
ATOM 857 N N . ALA A 1 116 ? 12.847 -4.874 -12.096 1.00 87.88 116 ALA A N 1
ATOM 858 C CA . ALA A 1 116 ? 13.397 -4.004 -11.056 1.00 87.88 116 ALA A CA 1
ATOM 859 C C . ALA A 1 116 ? 12.608 -2.693 -10.853 1.00 87.88 116 ALA A C 1
ATOM 861 O O . ALA A 1 116 ? 12.607 -2.160 -9.750 1.00 87.88 116 ALA A O 1
ATOM 862 N N . LEU A 1 117 ? 11.925 -2.187 -11.887 1.00 91.19 117 LEU A N 1
ATOM 863 C CA . LEU A 1 117 ? 11.129 -0.957 -11.816 1.00 91.19 117 LEU A CA 1
ATOM 864 C C . LEU A 1 117 ? 9.670 -1.209 -11.439 1.00 91.19 117 LEU A C 1
ATOM 866 O O . LEU A 1 117 ? 9.007 -0.291 -10.965 1.00 91.19 117 LEU A O 1
ATOM 870 N N . LYS A 1 118 ? 9.159 -2.436 -11.614 1.00 93.69 118 LYS A N 1
ATOM 871 C CA . LYS A 1 118 ? 7.750 -2.758 -11.337 1.00 93.69 118 LYS A CA 1
ATOM 872 C C . LYS A 1 118 ? 7.280 -2.308 -9.947 1.00 93.69 118 LYS A C 1
ATOM 874 O O . LYS A 1 118 ? 6.214 -1.703 -9.897 1.00 93.69 118 LYS A O 1
ATOM 879 N N . PRO A 1 119 ? 8.027 -2.512 -8.842 1.00 93.94 119 PRO A N 1
ATOM 880 C CA . PRO A 1 119 ? 7.593 -2.025 -7.532 1.00 93.94 119 PRO A CA 1
ATOM 881 C C . PRO A 1 119 ? 7.432 -0.499 -7.475 1.00 93.94 119 PRO A C 1
ATOM 883 O O . PRO A 1 119 ? 6.441 -0.002 -6.952 1.00 93.94 119 PRO A O 1
ATOM 886 N N . THR A 1 120 ? 8.361 0.258 -8.062 1.00 94.31 120 THR A N 1
ATOM 887 C CA . THR A 1 120 ? 8.261 1.724 -8.127 1.00 94.31 120 THR A CA 1
ATOM 888 C C . THR A 1 120 ? 7.060 2.160 -8.960 1.00 94.31 120 THR A C 1
ATOM 890 O O . THR A 1 120 ? 6.292 3.009 -8.523 1.00 94.31 120 THR A O 1
ATOM 893 N N . VAL A 1 121 ? 6.845 1.541 -10.125 1.00 96.81 121 VAL A N 1
ATOM 894 C CA . VAL A 1 121 ? 5.690 1.848 -10.986 1.00 96.81 121 VAL A CA 1
ATOM 895 C C . VAL A 1 121 ? 4.375 1.551 -10.264 1.00 96.81 121 VAL A C 1
ATOM 897 O O . VAL A 1 121 ? 3.448 2.346 -10.358 1.00 96.81 121 VAL A O 1
ATOM 900 N N . GLN A 1 122 ? 4.295 0.445 -9.516 1.00 97.88 122 GLN A N 1
ATOM 901 C CA . GLN A 1 122 ? 3.112 0.106 -8.721 1.00 97.88 122 GLN A CA 1
ATOM 902 C C . GLN A 1 122 ? 2.855 1.117 -7.601 1.00 97.88 122 GLN A C 1
ATOM 904 O O . GLN A 1 122 ? 1.710 1.501 -7.380 1.00 97.88 122 GLN A O 1
ATOM 909 N N . LEU A 1 123 ? 3.904 1.593 -6.926 1.00 97.19 123 LEU A N 1
ATOM 910 C CA . LEU A 1 123 ? 3.777 2.619 -5.890 1.00 97.19 123 LEU A CA 1
ATOM 911 C C . LEU A 1 123 ? 3.217 3.929 -6.466 1.00 97.19 123 LEU A C 1
ATOM 913 O O . LEU A 1 123 ? 2.262 4.491 -5.927 1.00 97.19 123 LEU A O 1
ATOM 917 N N . GLU A 1 124 ? 3.777 4.381 -7.588 1.00 97.31 124 GLU A N 1
ATOM 918 C CA . GLU A 1 124 ? 3.314 5.582 -8.288 1.00 97.31 124 GLU A CA 1
ATOM 919 C C . GLU A 1 124 ? 1.894 5.407 -8.839 1.00 97.31 124 GLU A C 1
ATOM 921 O O . GLU A 1 124 ? 1.076 6.326 -8.761 1.00 97.31 124 GLU A O 1
ATOM 926 N N . LEU A 1 125 ? 1.563 4.214 -9.349 1.00 98.12 125 LEU A N 1
ATOM 927 C CA . LEU A 1 125 ? 0.222 3.892 -9.829 1.00 98.12 125 LEU A CA 1
ATOM 928 C C . LEU A 1 125 ? -0.786 3.946 -8.683 1.00 98.12 125 LEU A C 1
ATOM 930 O O . LEU A 1 125 ? -1.839 4.560 -8.832 1.00 98.12 125 LEU A O 1
ATOM 934 N N . ALA A 1 126 ? -0.457 3.363 -7.531 1.00 97.94 126 ALA A N 1
ATOM 935 C CA . ALA A 1 126 ? -1.319 3.384 -6.359 1.00 97.94 126 ALA A CA 1
ATOM 936 C C . ALA A 1 126 ? -1.575 4.820 -5.869 1.00 97.94 126 ALA A C 1
ATOM 938 O O . ALA A 1 126 ? -2.715 5.177 -5.548 1.00 97.94 126 ALA A O 1
ATOM 939 N N . ALA A 1 127 ? -0.540 5.668 -5.861 1.00 96.06 127 ALA A N 1
ATOM 940 C CA . ALA A 1 127 ? -0.657 7.080 -5.508 1.00 96.06 127 ALA A CA 1
ATOM 941 C C . ALA A 1 127 ? -1.523 7.861 -6.513 1.00 96.06 127 ALA A C 1
ATOM 943 O O . ALA A 1 127 ? -2.483 8.526 -6.110 1.00 96.06 127 ALA A O 1
ATOM 944 N N . ALA A 1 128 ? -1.236 7.740 -7.813 1.00 95.75 128 ALA A N 1
ATOM 945 C CA . ALA A 1 128 ? -1.984 8.411 -8.876 1.00 95.75 128 ALA A CA 1
ATOM 946 C C . ALA A 1 128 ? -3.454 7.964 -8.912 1.00 95.75 128 ALA A C 1
ATOM 948 O O . ALA A 1 128 ? -4.353 8.803 -8.926 1.00 95.75 128 ALA A O 1
ATOM 949 N N . ALA A 1 129 ? -3.712 6.655 -8.828 1.00 97.81 129 ALA A N 1
ATOM 950 C CA . ALA A 1 129 ? -5.061 6.096 -8.782 1.00 97.81 129 ALA A CA 1
ATOM 951 C C . ALA A 1 129 ? -5.835 6.578 -7.546 1.00 97.81 129 ALA A C 1
ATOM 953 O O . ALA A 1 129 ? -7.009 6.928 -7.652 1.00 97.81 129 ALA A O 1
ATOM 954 N N . THR A 1 130 ? -5.179 6.685 -6.384 1.00 96.56 130 THR A N 1
ATOM 955 C CA . THR A 1 130 ? -5.806 7.248 -5.175 1.00 96.56 130 THR A CA 1
ATOM 956 C C . THR A 1 130 ? -6.216 8.709 -5.380 1.00 96.56 130 THR A C 1
ATOM 958 O O . THR A 1 130 ? -7.330 9.086 -5.012 1.00 96.56 130 THR A O 1
ATOM 961 N N . LEU A 1 131 ? -5.348 9.534 -5.982 1.00 95.06 131 LEU A N 1
ATOM 962 C CA . LEU A 1 131 ? -5.644 10.943 -6.287 1.00 95.06 131 LEU A CA 1
ATOM 963 C C . LEU A 1 131 ? -6.766 11.086 -7.324 1.00 95.06 131 LEU A C 1
ATOM 965 O O . LEU A 1 131 ? -7.632 11.946 -7.175 1.00 95.06 131 LEU A O 1
ATOM 969 N N . ALA A 1 132 ? -6.799 10.194 -8.313 1.00 95.62 132 ALA A N 1
ATOM 970 C CA . ALA A 1 132 ? -7.862 10.090 -9.310 1.00 95.62 132 ALA A CA 1
ATOM 971 C C . ALA A 1 132 ? -9.166 9.480 -8.758 1.00 95.62 132 ALA A C 1
ATOM 973 O O . ALA A 1 132 ? -10.128 9.306 -9.502 1.00 95.62 132 ALA A O 1
ATOM 974 N N . LYS A 1 133 ? -9.213 9.126 -7.464 1.00 97.69 133 LYS A N 1
ATOM 975 C CA . LYS A 1 133 ? -10.333 8.428 -6.806 1.00 97.69 133 LYS A CA 1
ATOM 976 C C . LYS A 1 133 ? -10.676 7.060 -7.420 1.00 97.69 133 LYS A C 1
ATOM 978 O O . LYS A 1 133 ? -11.762 6.529 -7.206 1.00 97.69 133 LYS A O 1
ATOM 983 N N . GLN A 1 134 ? -9.733 6.459 -8.140 1.00 98.19 134 GLN A N 1
ATOM 984 C CA . GLN A 1 134 ? -9.812 5.108 -8.696 1.00 98.19 134 GLN A CA 1
ATOM 985 C C . GLN A 1 134 ? -9.378 4.094 -7.628 1.00 98.19 134 GLN A C 1
ATOM 987 O O . GLN A 1 134 ? -8.333 3.452 -7.733 1.00 98.19 134 GLN A O 1
ATOM 992 N N . TYR A 1 135 ? -10.151 3.997 -6.546 1.00 98.19 135 TYR A N 1
ATOM 993 C CA . TYR A 1 135 ? -9.729 3.292 -5.333 1.00 98.19 135 TYR A CA 1
ATOM 994 C C . TYR A 1 135 ? -9.539 1.782 -5.521 1.00 98.19 135 TYR A C 1
ATOM 996 O O . TYR A 1 135 ? -8.605 1.231 -4.947 1.00 98.19 135 TYR A O 1
ATOM 1004 N N . ASP A 1 136 ? -10.333 1.123 -6.369 1.00 97.38 136 ASP A N 1
ATOM 1005 C CA . ASP A 1 136 ? -10.125 -0.299 -6.681 1.00 97.38 136 ASP A CA 1
ATOM 1006 C C . ASP A 1 136 ? -8.785 -0.529 -7.398 1.00 97.38 136 ASP A C 1
ATOM 1008 O O . ASP A 1 136 ? -8.016 -1.409 -7.023 1.00 97.38 136 ASP A O 1
ATOM 1012 N N . LYS A 1 137 ? -8.429 0.347 -8.344 1.00 97.62 137 LYS A N 1
ATOM 1013 C CA . LYS A 1 137 ? -7.124 0.305 -9.019 1.00 97.62 137 LYS A CA 1
ATOM 1014 C C . LYS A 1 137 ? -5.971 0.573 -8.053 1.00 97.62 137 LYS A C 1
ATOM 1016 O O . LYS A 1 137 ? -4.927 -0.069 -8.132 1.00 97.62 137 LYS A O 1
ATOM 1021 N N . ALA A 1 138 ? -6.155 1.508 -7.120 1.00 98.25 138 ALA A N 1
ATOM 1022 C CA . ALA A 1 138 ? -5.169 1.743 -6.075 1.00 98.25 138 ALA A CA 1
ATOM 1023 C C . ALA A 1 138 ? -4.971 0.490 -5.205 1.00 98.25 138 ALA A C 1
ATOM 1025 O O . ALA A 1 138 ? -3.833 0.135 -4.910 1.00 98.25 138 ALA A O 1
ATOM 1026 N N . ALA A 1 139 ? -6.054 -0.201 -4.831 1.00 98.19 139 ALA A N 1
ATOM 1027 C CA . ALA A 1 139 ? -5.997 -1.446 -4.066 1.00 98.19 139 ALA A CA 1
ATOM 1028 C C . ALA A 1 139 ? -5.249 -2.563 -4.820 1.00 98.19 139 ALA A C 1
ATOM 1030 O O . ALA A 1 139 ? -4.382 -3.217 -4.237 1.00 98.19 139 ALA A O 1
ATOM 1031 N N . GLU A 1 140 ? -5.504 -2.735 -6.120 1.00 97.94 140 GLU A N 1
ATOM 1032 C CA . GLU A 1 140 ? -4.775 -3.693 -6.968 1.00 97.94 140 GLU A CA 1
ATOM 1033 C C . GLU A 1 140 ? -3.269 -3.388 -7.021 1.00 97.94 140 GLU A C 1
ATOM 1035 O O . GLU A 1 140 ? -2.437 -4.284 -6.848 1.00 97.94 140 GLU A O 1
ATOM 1040 N N . ALA A 1 141 ? -2.908 -2.114 -7.198 1.00 97.94 141 ALA A N 1
ATOM 1041 C CA . ALA A 1 141 ? -1.514 -1.683 -7.233 1.00 97.94 141 ALA A CA 1
ATOM 1042 C C . ALA A 1 141 ? -0.801 -1.902 -5.884 1.00 97.94 141 ALA A C 1
ATOM 1044 O O . ALA A 1 141 ? 0.339 -2.373 -5.853 1.00 97.94 141 ALA A O 1
ATOM 1045 N N . TRP A 1 142 ? -1.481 -1.647 -4.759 1.00 98.38 142 TRP A N 1
ATOM 1046 C CA . TRP A 1 142 ? -0.953 -1.964 -3.428 1.00 98.38 142 TRP A CA 1
ATOM 1047 C C . TRP A 1 142 ? -0.800 -3.469 -3.200 1.00 98.38 142 TRP A C 1
ATOM 1049 O O . TRP A 1 142 ? 0.232 -3.899 -2.686 1.00 98.38 142 TRP A O 1
ATOM 1059 N N . THR A 1 143 ? -1.767 -4.277 -3.640 1.00 97.56 143 THR A N 1
ATOM 1060 C CA . THR A 1 143 ? -1.712 -5.745 -3.532 1.00 97.56 143 THR A CA 1
ATOM 1061 C C . THR A 1 143 ? -0.467 -6.305 -4.221 1.00 97.56 143 THR A C 1
ATOM 1063 O O . THR A 1 143 ? 0.215 -7.180 -3.686 1.00 97.56 143 THR A O 1
ATOM 1066 N N . ALA A 1 144 ? -0.093 -5.751 -5.380 1.00 96.44 144 ALA A N 1
ATOM 1067 C CA . ALA A 1 144 ? 1.116 -6.157 -6.095 1.00 96.44 144 ALA A CA 1
ATOM 1068 C C . ALA A 1 144 ? 2.419 -5.926 -5.297 1.00 96.44 144 ALA A C 1
ATOM 1070 O O . ALA A 1 144 ? 3.434 -6.567 -5.581 1.00 96.44 144 ALA A O 1
ATOM 1071 N N . LEU A 1 145 ? 2.405 -5.037 -4.297 1.00 96.56 145 LEU A N 1
ATOM 1072 C CA . LEU A 1 145 ? 3.551 -4.724 -3.436 1.00 96.56 145 LEU A CA 1
ATOM 1073 C C . LEU A 1 145 ? 3.624 -5.588 -2.168 1.00 96.56 145 LEU A C 1
ATOM 1075 O O . LEU A 1 145 ? 4.687 -5.669 -1.548 1.00 96.56 145 LEU A O 1
ATOM 1079 N N . GLU A 1 146 ? 2.553 -6.295 -1.801 1.00 92.38 146 GLU A N 1
ATOM 1080 C CA . GLU A 1 146 ? 2.514 -7.163 -0.610 1.00 92.38 146 GLU A CA 1
ATOM 1081 C C . GLU A 1 146 ? 3.462 -8.374 -0.724 1.00 92.38 146 GLU A C 1
ATOM 1083 O O . GLU A 1 146 ? 3.931 -8.921 0.280 1.00 92.38 146 GLU A O 1
ATOM 1088 N N . GLY A 1 147 ? 3.807 -8.766 -1.955 1.00 88.19 147 GLY A N 1
ATOM 1089 C CA . GLY A 1 147 ? 4.798 -9.803 -2.255 1.00 88.19 147 GLY A CA 1
ATOM 1090 C C . GLY A 1 147 ? 6.263 -9.352 -2.153 1.00 88.19 147 GLY A C 1
ATOM 1091 O O . GLY A 1 147 ? 7.155 -10.171 -2.368 1.00 88.19 147 GLY A O 1
ATOM 1092 N N . SER A 1 148 ? 6.535 -8.077 -1.845 1.00 90.62 148 SER A N 1
ATOM 1093 C CA . SER A 1 148 ? 7.898 -7.527 -1.766 1.00 90.62 148 SER A CA 1
ATOM 1094 C C . SER A 1 148 ? 8.786 -8.301 -0.786 1.00 90.62 148 SER A C 1
ATOM 1096 O O . SER A 1 148 ? 8.315 -8.780 0.234 1.00 90.62 148 SER A O 1
ATOM 1098 N N . SER A 1 149 ? 10.094 -8.408 -1.025 1.00 89.06 149 SER A N 1
ATOM 1099 C CA . SER A 1 149 ? 11.018 -8.983 -0.030 1.00 89.06 149 SER A CA 1
ATOM 1100 C C . SER A 1 149 ? 11.269 -8.049 1.162 1.00 89.06 149 SER A C 1
ATOM 1102 O O . SER A 1 149 ? 11.683 -8.511 2.223 1.00 89.06 149 SER A O 1
ATOM 1104 N N . SER A 1 150 ? 10.993 -6.750 1.010 1.00 92.88 150 SER A N 1
ATOM 1105 C CA . SER A 1 150 ? 11.149 -5.749 2.067 1.00 92.88 150 SER A CA 1
ATOM 1106 C C . SER A 1 150 ? 9.951 -5.762 3.016 1.00 92.88 150 SER A C 1
ATOM 1108 O O . SER A 1 150 ? 8.819 -5.511 2.601 1.00 92.88 150 SER A O 1
ATOM 1110 N N . ALA A 1 151 ? 10.204 -6.013 4.302 1.00 93.50 151 ALA A N 1
ATOM 1111 C CA . ALA A 1 151 ? 9.174 -5.985 5.339 1.00 93.50 151 ALA A CA 1
ATOM 1112 C C . ALA A 1 151 ? 8.521 -4.596 5.476 1.00 93.50 151 ALA A C 1
ATOM 1114 O O . ALA A 1 151 ? 7.306 -4.510 5.649 1.00 93.50 151 ALA A O 1
ATOM 1115 N N . ASP A 1 152 ? 9.302 -3.527 5.306 1.00 94.50 152 ASP A N 1
ATOM 1116 C CA . ASP A 1 152 ? 8.809 -2.147 5.316 1.00 94.50 152 ASP A CA 1
ATOM 1117 C C . ASP A 1 152 ? 7.864 -1.889 4.141 1.00 94.50 152 ASP A C 1
ATOM 1119 O O . ASP A 1 152 ? 6.779 -1.340 4.320 1.00 94.50 152 ASP A O 1
ATOM 1123 N N . MET A 1 153 ? 8.228 -2.356 2.941 1.00 94.81 153 MET A N 1
ATOM 1124 C CA . MET A 1 153 ? 7.361 -2.227 1.769 1.00 94.81 153 MET A CA 1
ATOM 1125 C C . MET A 1 153 ? 6.058 -3.010 1.951 1.00 94.81 153 MET A C 1
ATOM 1127 O O . ME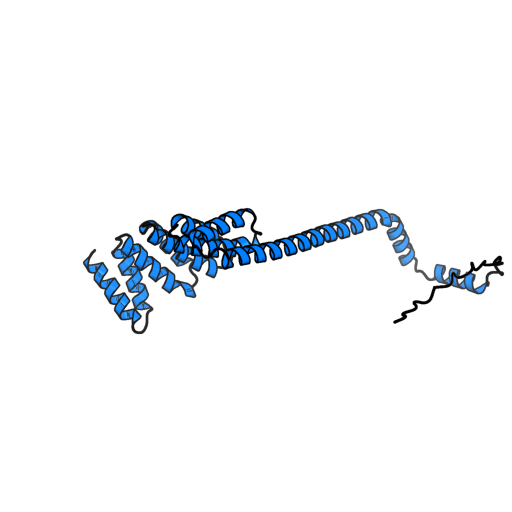T A 1 153 ? 5.000 -2.500 1.598 1.00 94.81 153 MET A O 1
ATOM 1131 N N . LYS A 1 154 ? 6.100 -4.207 2.556 1.00 95.81 154 LYS A N 1
ATOM 1132 C CA . LYS A 1 154 ? 4.872 -4.949 2.895 1.00 95.81 154 LYS A CA 1
ATOM 1133 C C . LYS A 1 154 ? 3.980 -4.172 3.859 1.00 95.81 154 LYS A C 1
ATOM 1135 O O . LYS A 1 154 ? 2.765 -4.189 3.692 1.00 95.81 154 LYS A O 1
ATOM 1140 N N . ALA A 1 155 ? 4.565 -3.497 4.848 1.00 96.12 155 ALA A N 1
ATOM 1141 C CA . ALA A 1 155 ? 3.808 -2.705 5.814 1.00 96.12 155 ALA A CA 1
ATOM 1142 C C . ALA A 1 155 ? 3.135 -1.502 5.148 1.00 96.12 155 ALA A C 1
ATOM 1144 O O . ALA A 1 155 ? 1.939 -1.275 5.338 1.00 96.12 155 ALA A O 1
ATOM 1145 N N . VAL A 1 156 ? 3.884 -0.772 4.318 1.00 96.38 156 VAL A N 1
ATOM 1146 C CA . VAL A 1 156 ? 3.356 0.345 3.526 1.00 96.38 156 VAL A CA 1
ATOM 1147 C C . VAL A 1 156 ? 2.259 -0.136 2.575 1.00 96.38 156 VAL A C 1
ATOM 1149 O O . VAL A 1 156 ? 1.206 0.496 2.510 1.00 96.38 156 VAL A O 1
ATOM 1152 N N . ALA A 1 157 ? 2.460 -1.274 1.905 1.00 97.75 157 ALA A N 1
ATOM 1153 C CA . ALA A 1 157 ? 1.480 -1.870 1.004 1.00 97.75 157 ALA A CA 1
ATOM 1154 C C . ALA A 1 157 ? 0.183 -2.251 1.724 1.00 97.75 157 ALA A C 1
ATOM 1156 O O . ALA A 1 157 ? -0.884 -1.824 1.295 1.00 97.75 157 ALA A O 1
ATOM 1157 N N . ALA A 1 158 ? 0.260 -2.958 2.857 1.00 97.81 158 ALA A N 1
ATOM 1158 C CA . ALA A 1 158 ? -0.919 -3.345 3.632 1.00 97.81 158 ALA A CA 1
ATOM 1159 C C . ALA A 1 158 ? -1.712 -2.121 4.132 1.00 97.81 158 ALA A C 1
ATOM 1161 O O . ALA A 1 158 ? -2.939 -2.082 4.042 1.00 97.81 158 ALA A O 1
ATOM 1162 N N . ILE A 1 159 ? -1.015 -1.084 4.615 1.00 97.81 159 ILE A N 1
ATOM 1163 C CA . ILE A 1 159 ? -1.641 0.175 5.049 1.00 97.81 159 ILE A CA 1
ATOM 1164 C C . ILE A 1 159 ? -2.287 0.908 3.863 1.00 97.81 159 ILE A C 1
ATOM 1166 O O . ILE A 1 159 ? -3.412 1.401 3.976 1.00 97.81 159 ILE A O 1
ATOM 1170 N N . GLY A 1 160 ? -1.588 0.987 2.728 1.00 97.81 160 GLY A N 1
ATOM 1171 C CA . GLY A 1 160 ? -2.080 1.617 1.505 1.00 97.81 160 GLY A CA 1
ATOM 1172 C C . GLY A 1 160 ? -3.305 0.906 0.931 1.00 97.81 160 GLY A C 1
ATOM 1173 O O . GLY A 1 160 ? -4.306 1.558 0.627 1.00 97.81 160 GLY A O 1
ATOM 1174 N N . HIS A 1 161 ? -3.265 -0.426 0.870 1.00 98.62 161 HIS A N 1
ATOM 1175 C CA . HIS A 1 161 ? -4.367 -1.272 0.422 1.00 98.62 161 HIS A CA 1
ATOM 1176 C C . HIS A 1 161 ? -5.597 -1.077 1.313 1.00 98.62 161 HIS A C 1
ATOM 1178 O O . HIS A 1 161 ? -6.670 -0.735 0.818 1.00 98.62 161 HIS A O 1
ATOM 1184 N N . ALA A 1 162 ? -5.436 -1.170 2.635 1.00 98.44 162 ALA A N 1
ATOM 1185 C CA . ALA A 1 162 ? -6.532 -0.929 3.568 1.00 98.44 162 ALA A CA 1
ATOM 1186 C C . ALA A 1 162 ? -7.135 0.476 3.419 1.00 98.44 162 ALA A C 1
ATOM 1188 O O . ALA A 1 162 ? -8.352 0.643 3.473 1.00 98.44 162 ALA A O 1
ATOM 1189 N N . LYS A 1 163 ? -6.305 1.499 3.175 1.00 97.62 163 LYS A N 1
ATOM 1190 C CA . LYS A 1 163 ? -6.789 2.859 2.912 1.00 97.62 163 LYS A CA 1
ATOM 1191 C C . LYS A 1 163 ? -7.602 2.941 1.618 1.00 97.62 163 LYS A C 1
ATOM 1193 O O . LYS A 1 163 ? -8.632 3.611 1.604 1.00 97.62 163 LYS A O 1
ATOM 1198 N N . ALA A 1 164 ? -7.169 2.277 0.548 1.00 98.50 164 ALA A N 1
ATOM 1199 C CA . ALA A 1 164 ? -7.921 2.216 -0.705 1.00 98.50 164 ALA A CA 1
ATOM 1200 C C . ALA A 1 164 ? -9.272 1.494 -0.525 1.00 98.50 164 ALA A C 1
ATOM 1202 O O . ALA A 1 164 ? -10.304 1.975 -0.998 1.00 98.50 164 ALA A O 1
ATOM 1203 N N . LEU A 1 165 ? -9.296 0.406 0.250 1.00 98.62 165 LEU A N 1
ATOM 1204 C CA . LEU A 1 165 ? -10.528 -0.288 0.640 1.00 98.62 165 LEU A CA 1
ATOM 1205 C C . LEU A 1 165 ? -11.464 0.621 1.453 1.00 98.62 165 LEU A C 1
ATOM 1207 O O . LEU A 1 165 ? -12.654 0.704 1.166 1.00 98.62 165 LEU A O 1
ATOM 1211 N N . LEU A 1 166 ? -10.939 1.384 2.414 1.00 97.94 166 LEU A N 1
ATOM 1212 C CA . LEU A 1 166 ? -11.748 2.341 3.177 1.00 97.94 166 LEU A CA 1
ATOM 1213 C C . LEU A 1 166 ? -12.361 3.426 2.291 1.00 97.94 166 LEU A C 1
ATOM 1215 O O . LEU A 1 166 ? -13.547 3.724 2.413 1.00 97.94 166 LEU A O 1
ATOM 1219 N N . LEU A 1 167 ? -11.568 3.999 1.384 1.00 96.38 167 LEU A N 1
ATOM 1220 C CA . LEU A 1 167 ? -12.029 5.046 0.470 1.00 96.38 167 LEU A CA 1
ATOM 1221 C C . LEU A 1 167 ? -13.051 4.535 -0.559 1.00 96.38 167 LEU A C 1
ATOM 1223 O O . LEU A 1 167 ? -13.884 5.312 -1.017 1.00 96.38 167 LEU A O 1
ATOM 1227 N N . SER A 1 168 ? -13.034 3.237 -0.876 1.00 97.00 168 SER A N 1
ATOM 1228 C CA . SER A 1 168 ? -14.053 2.568 -1.704 1.00 97.00 168 SER A CA 1
ATOM 1229 C C . SER A 1 168 ? -15.271 2.070 -0.912 1.00 97.00 168 SER A C 1
ATOM 1231 O O . SER A 1 168 ? -16.146 1.423 -1.481 1.00 97.00 168 SER A O 1
ATOM 1233 N N . GLY A 1 169 ? -15.363 2.369 0.389 1.00 97.12 169 GLY A N 1
ATOM 1234 C CA . GLY A 1 169 ? -16.484 1.957 1.243 1.00 97.12 169 GLY A CA 1
ATOM 1235 C C . GLY A 1 169 ? -16.411 0.508 1.741 1.00 97.12 169 GLY A C 1
ATOM 1236 O O . GLY A 1 169 ? -17.328 0.044 2.416 1.00 97.12 169 GLY A O 1
ATOM 1237 N N . LYS A 1 170 ? -15.313 -0.207 1.477 1.00 98.44 170 LYS A N 1
ATOM 1238 C CA . LYS A 1 170 ? -15.080 -1.608 1.865 1.00 98.44 170 LYS A CA 1
ATOM 1239 C C . LYS A 1 170 ? -14.411 -1.706 3.239 1.00 98.44 170 LYS A C 1
ATOM 1241 O O . LYS A 1 170 ? -13.376 -2.348 3.419 1.00 98.44 170 LYS A O 1
ATOM 1246 N N . ALA A 1 171 ? -14.992 -1.042 4.238 1.00 98.38 171 ALA A N 1
ATOM 1247 C CA . ALA A 1 171 ? -14.377 -0.906 5.560 1.00 98.38 171 ALA A CA 1
ATOM 1248 C C . ALA A 1 171 ? -14.123 -2.253 6.261 1.00 98.38 171 ALA A C 1
ATOM 1250 O O . ALA A 1 171 ? -13.083 -2.425 6.897 1.00 98.38 171 ALA A O 1
ATOM 1251 N N . LYS A 1 172 ? -15.029 -3.232 6.108 1.00 98.50 172 LYS A N 1
ATOM 1252 C CA . LYS A 1 172 ? -14.850 -4.555 6.722 1.00 98.50 172 LYS A CA 1
ATOM 1253 C C . LYS A 1 172 ? -13.695 -5.338 6.095 1.00 98.50 172 LYS A C 1
ATOM 1255 O O . LYS A 1 172 ? -12.924 -5.952 6.823 1.00 98.50 172 LYS A O 1
ATOM 1260 N N . GLU A 1 173 ? -13.529 -5.262 4.774 1.00 98.56 173 GLU A N 1
ATOM 1261 C CA . GLU A 1 173 ? -12.386 -5.869 4.079 1.00 98.56 173 GLU A CA 1
ATOM 1262 C C . GLU A 1 173 ? -11.066 -5.231 4.532 1.00 98.56 173 GLU A C 1
ATOM 1264 O O . GLU A 1 173 ? -10.109 -5.944 4.833 1.00 98.56 173 GLU A O 1
ATOM 1269 N N . ALA A 1 174 ? -11.036 -3.900 4.676 1.00 98.69 174 ALA A N 1
ATOM 1270 C CA . ALA A 1 174 ? -9.876 -3.180 5.201 1.00 98.69 174 ALA A CA 1
ATOM 1271 C C . ALA A 1 174 ? -9.511 -3.624 6.627 1.00 98.69 174 ALA A C 1
ATOM 1273 O O . ALA A 1 174 ? -8.335 -3.848 6.925 1.00 98.69 174 ALA A O 1
ATOM 1274 N N . GLN A 1 175 ? -10.516 -3.775 7.500 1.00 98.56 175 GLN A N 1
ATOM 1275 C CA . GLN A 1 175 ? -10.331 -4.268 8.865 1.00 98.56 175 GLN A CA 1
ATOM 1276 C C . GLN A 1 175 ? -9.714 -5.673 8.850 1.00 98.56 175 GLN A C 1
ATOM 1278 O O . GLN A 1 175 ? -8.663 -5.881 9.454 1.00 98.56 175 GLN A O 1
ATOM 1283 N N . THR A 1 176 ? -10.324 -6.616 8.122 1.00 98.50 176 THR A N 1
ATOM 1284 C CA . THR A 1 176 ? -9.855 -8.008 8.051 1.00 98.50 176 THR A CA 1
ATOM 1285 C C . THR A 1 176 ? -8.433 -8.112 7.501 1.00 98.50 176 THR A C 1
ATOM 1287 O O . THR A 1 176 ? -7.620 -8.864 8.044 1.00 98.50 176 THR A O 1
ATOM 1290 N N . LEU A 1 177 ? -8.103 -7.334 6.465 1.00 98.31 177 LEU A N 1
ATOM 1291 C CA . LEU A 1 177 ? -6.756 -7.297 5.898 1.00 98.31 177 LEU A CA 1
ATOM 1292 C C . LEU A 1 177 ? -5.715 -6.885 6.947 1.00 98.31 177 LEU A C 1
ATOM 1294 O O . LEU A 1 177 ? -4.699 -7.561 7.123 1.00 98.31 177 LEU A O 1
ATOM 1298 N N . LEU A 1 178 ? -5.973 -5.795 7.672 1.00 98.44 178 LEU A N 1
ATOM 1299 C CA . LEU A 1 178 ? -5.025 -5.268 8.653 1.00 98.44 178 LEU A CA 1
ATOM 1300 C C . LEU A 1 178 ? -4.912 -6.152 9.894 1.00 98.44 178 LEU A C 1
ATOM 1302 O O . LEU A 1 178 ? -3.809 -6.334 10.408 1.00 98.44 178 LEU A O 1
ATOM 1306 N N . GLU A 1 179 ? -6.014 -6.735 10.364 1.00 98.06 179 GLU A N 1
ATOM 1307 C CA . GLU A 1 179 ? -6.003 -7.697 11.471 1.00 98.06 179 GLU A CA 1
ATOM 1308 C C . GLU A 1 179 ? -5.169 -8.936 11.120 1.00 98.06 179 GLU A C 1
ATOM 1310 O O . GLU A 1 179 ? -4.318 -9.349 11.911 1.00 98.06 179 GLU A O 1
ATOM 1315 N N . GLY A 1 180 ? -5.330 -9.472 9.903 1.00 97.38 180 GLY A N 1
ATOM 1316 C CA . GLY A 1 180 ? -4.519 -10.584 9.397 1.00 97.38 180 GLY A CA 1
ATOM 1317 C C . GLY A 1 180 ? -3.041 -10.229 9.184 1.00 97.38 180 GLY A C 1
ATOM 1318 O O . GLY A 1 180 ? -2.171 -11.106 9.240 1.00 97.38 180 GLY A O 1
ATOM 1319 N N . TYR A 1 181 ? -2.738 -8.947 8.964 1.00 96.75 181 TYR A N 1
ATOM 1320 C CA . TYR A 1 181 ? -1.372 -8.445 8.823 1.00 96.75 181 TYR A CA 1
ATOM 1321 C C . TYR A 1 181 ? -0.701 -8.101 10.162 1.00 96.75 181 TYR A C 1
ATOM 1323 O O . TYR A 1 181 ? 0.519 -8.215 10.268 1.00 96.75 181 TYR A O 1
ATOM 1331 N N . LYS A 1 182 ? -1.465 -7.732 11.199 1.00 96.69 182 LYS A N 1
ATOM 1332 C CA . LYS A 1 182 ? -0.964 -7.160 12.464 1.00 96.69 182 LYS A CA 1
ATOM 1333 C C . LYS A 1 182 ? 0.207 -7.925 13.082 1.00 96.69 182 LYS A C 1
ATOM 1335 O O . LYS A 1 182 ? 1.202 -7.314 13.447 1.00 96.69 182 LYS A O 1
ATOM 1340 N N . ALA A 1 183 ? 0.118 -9.253 13.157 1.00 95.06 183 ALA A N 1
ATOM 1341 C CA . ALA A 1 183 ? 1.161 -10.095 13.756 1.00 95.06 183 ALA A CA 1
ATOM 1342 C C . ALA A 1 183 ? 2.460 -10.181 12.926 1.00 95.06 183 ALA A C 1
ATOM 1344 O O . ALA A 1 183 ? 3.484 -10.631 13.429 1.00 95.06 183 ALA A O 1
ATOM 1345 N N . LYS A 1 184 ? 2.414 -9.786 11.649 1.00 93.94 184 LYS A N 1
ATOM 1346 C CA . LYS A 1 184 ? 3.542 -9.804 10.704 1.00 93.94 184 LYS A CA 1
ATOM 1347 C C . LYS A 1 184 ? 4.171 -8.420 10.524 1.00 93.94 184 LYS A C 1
ATOM 1349 O O . LYS A 1 184 ? 5.207 -8.313 9.870 1.00 93.94 184 LYS A O 1
ATOM 1354 N N . ALA A 1 185 ? 3.520 -7.374 11.031 1.00 95.06 185 ALA A N 1
ATOM 1355 C CA . ALA A 1 185 ? 3.985 -6.006 10.893 1.00 95.06 185 ALA A CA 1
ATOM 1356 C C . ALA A 1 185 ? 5.303 -5.811 11.664 1.00 95.06 185 ALA A C 1
ATOM 1358 O O . ALA A 1 185 ? 5.392 -6.237 12.818 1.00 95.06 185 ALA A O 1
ATOM 1359 N N . PRO A 1 186 ? 6.319 -5.152 11.078 1.00 96.62 186 PRO A N 1
ATOM 1360 C CA . PRO A 1 186 ? 7.496 -4.744 11.834 1.00 96.62 186 PRO A CA 1
ATOM 1361 C C . PRO A 1 186 ? 7.104 -3.796 12.972 1.00 96.62 186 PRO A C 1
ATOM 1363 O O . PRO A 1 186 ? 6.185 -2.990 12.816 1.00 96.62 186 PRO A O 1
ATOM 1366 N N . GLU A 1 187 ? 7.842 -3.836 14.084 1.00 95.44 187 GLU A N 1
ATOM 1367 C CA . GLU A 1 187 ? 7.532 -3.047 15.289 1.00 95.44 187 GLU A CA 1
ATOM 1368 C C . GLU A 1 187 ? 7.395 -1.544 14.993 1.00 95.44 187 GLU A C 1
ATOM 1370 O O . GLU A 1 187 ? 6.482 -0.887 15.490 1.00 95.44 187 GLU A O 1
ATOM 1375 N N . ALA A 1 188 ? 8.222 -1.015 14.082 1.00 96.00 188 ALA A N 1
ATOM 1376 C CA . ALA A 1 188 ? 8.163 0.379 13.636 1.00 96.00 188 ALA A CA 1
ATOM 1377 C C . ALA A 1 188 ? 6.798 0.788 13.039 1.00 96.00 188 ALA A C 1
ATOM 1379 O O . ALA A 1 188 ? 6.431 1.962 13.081 1.00 96.00 188 ALA A O 1
ATOM 1380 N N . TYR A 1 189 ? 6.025 -0.168 12.513 1.00 96.88 189 TYR A N 1
ATOM 1381 C CA . TYR A 1 189 ? 4.700 0.054 11.932 1.00 96.88 189 TYR A CA 1
ATOM 1382 C C . TYR A 1 189 ? 3.556 -0.406 12.839 1.00 96.88 189 TYR A C 1
ATOM 1384 O O . TYR A 1 189 ? 2.399 -0.150 12.504 1.00 96.88 189 TYR A O 1
ATOM 1392 N N . ALA A 1 190 ? 3.830 -1.033 13.988 1.00 95.88 190 ALA A N 1
ATOM 1393 C CA . ALA A 1 190 ? 2.799 -1.617 14.848 1.00 95.88 190 ALA A CA 1
ATOM 1394 C C . ALA A 1 190 ? 1.729 -0.589 15.255 1.00 95.88 190 ALA A C 1
ATOM 1396 O O . ALA A 1 190 ? 0.533 -0.828 15.094 1.00 95.88 190 ALA A O 1
ATOM 1397 N N . ALA A 1 191 ? 2.143 0.605 15.694 1.00 95.38 191 ALA A N 1
ATOM 1398 C CA . ALA A 1 191 ? 1.212 1.677 16.049 1.00 95.38 191 ALA A CA 1
ATOM 1399 C C . ALA A 1 191 ? 0.413 2.198 14.839 1.00 95.38 191 ALA A C 1
ATOM 1401 O O . ALA A 1 191 ? -0.773 2.508 14.966 1.00 95.38 191 ALA A O 1
ATOM 1402 N N . ALA A 1 192 ? 1.033 2.281 13.659 1.00 96.38 192 ALA A N 1
ATOM 1403 C CA . ALA A 1 192 ? 0.355 2.712 12.439 1.00 96.38 192 ALA A CA 1
ATOM 1404 C C . ALA A 1 192 ? -0.694 1.685 11.990 1.00 96.38 192 ALA A C 1
ATOM 1406 O O . ALA A 1 192 ? -1.828 2.064 11.699 1.00 96.38 192 ALA A O 1
ATOM 1407 N N . VAL A 1 193 ? -0.351 0.394 12.010 1.00 98.19 193 VAL A N 1
ATOM 1408 C CA . VAL A 1 193 ? -1.270 -0.706 11.689 1.00 98.19 193 VAL A CA 1
ATOM 1409 C C . VAL A 1 193 ? -2.426 -0.747 12.685 1.00 98.19 193 VAL A C 1
ATOM 1411 O O . VAL A 1 193 ? -3.578 -0.717 12.261 1.00 98.19 193 VAL A O 1
ATOM 1414 N N . THR A 1 194 ? -2.160 -0.711 13.995 1.00 98.31 194 THR A N 1
ATOM 1415 C CA . THR A 1 194 ? -3.223 -0.692 15.017 1.00 98.31 194 THR A CA 1
ATOM 1416 C C . THR A 1 194 ? -4.138 0.526 14.865 1.00 98.31 194 THR A C 1
ATOM 1418 O O . THR A 1 194 ? -5.355 0.401 14.997 1.00 98.31 194 THR A O 1
ATOM 1421 N N . ARG A 1 195 ? -3.596 1.701 14.508 1.00 97.69 195 ARG A N 1
ATOM 1422 C CA . ARG A 1 195 ? -4.413 2.888 14.204 1.00 97.69 195 ARG A CA 1
ATOM 1423 C C . ARG A 1 195 ? -5.328 2.666 13.008 1.00 97.69 195 ARG A C 1
ATOM 1425 O O . ARG A 1 195 ? -6.491 3.051 13.077 1.00 97.69 195 ARG A O 1
ATOM 1432 N N . GLN A 1 196 ? -4.830 2.061 11.936 1.00 98.25 196 GLN A N 1
ATOM 1433 C CA . GLN A 1 196 ? -5.661 1.782 10.767 1.00 98.25 196 GLN A CA 1
ATOM 1434 C C . GLN A 1 196 ? -6.711 0.699 11.045 1.00 98.25 196 GLN A C 1
ATOM 1436 O O . GLN A 1 196 ? -7.826 0.830 10.555 1.00 98.25 196 GLN A O 1
ATOM 1441 N N . ILE A 1 197 ? -6.419 -0.296 11.896 1.00 98.56 197 ILE A N 1
ATOM 1442 C CA . ILE A 1 197 ? -7.429 -1.258 12.377 1.00 98.56 197 ILE A CA 1
ATOM 1443 C C . ILE A 1 197 ? -8.548 -0.520 13.109 1.00 98.56 197 ILE A C 1
ATOM 1445 O O . ILE A 1 197 ? -9.712 -0.744 12.805 1.00 98.56 197 ILE A O 1
ATOM 1449 N N . ALA A 1 198 ? -8.209 0.395 14.024 1.00 98.19 198 ALA A N 1
ATOM 1450 C CA . ALA A 1 198 ? -9.207 1.162 14.767 1.00 98.19 198 ALA A CA 1
ATOM 1451 C C . ALA A 1 198 ? -10.122 1.976 13.834 1.00 98.19 198 ALA A C 1
ATOM 1453 O O . ALA A 1 198 ? -11.343 1.922 13.962 1.00 98.19 198 ALA A O 1
ATOM 1454 N N . VAL A 1 199 ? -9.528 2.681 12.862 1.00 97.81 199 VAL A N 1
ATOM 1455 C CA . VAL A 1 199 ? -10.265 3.473 11.862 1.00 97.81 199 VAL A CA 1
ATOM 1456 C C . VAL A 1 199 ? -11.141 2.582 10.979 1.00 97.81 199 VAL A C 1
ATOM 1458 O O . VAL A 1 199 ? -12.297 2.920 10.733 1.00 97.81 199 VAL A O 1
ATOM 1461 N N . ALA A 1 200 ? -10.615 1.445 10.515 1.00 98.44 200 ALA A N 1
ATOM 1462 C CA . ALA A 1 200 ? -11.356 0.531 9.656 1.00 98.44 200 ALA A CA 1
ATOM 1463 C C . ALA A 1 200 ? -12.510 -0.155 10.390 1.00 98.44 200 ALA A C 1
ATOM 1465 O O . ALA A 1 200 ? -13.620 -0.197 9.868 1.00 98.44 200 ALA A O 1
ATOM 1466 N N . ALA A 1 201 ? -12.270 -0.627 11.614 1.00 98.38 201 ALA A N 1
ATOM 1467 C CA . ALA A 1 201 ? -13.292 -1.219 12.466 1.00 98.38 201 ALA A CA 1
ATOM 1468 C C . ALA A 1 201 ? -14.407 -0.214 12.787 1.00 98.38 201 ALA A C 1
ATOM 1470 O O . ALA A 1 201 ? -15.583 -0.552 12.688 1.00 98.38 201 ALA A O 1
ATOM 1471 N N . GLU A 1 202 ? -14.064 1.044 13.087 1.00 97.25 202 GLU A N 1
ATOM 1472 C CA . GLU A 1 202 ? -15.068 2.083 13.332 1.00 97.25 202 GLU A CA 1
ATOM 1473 C C . GLU A 1 202 ? -15.916 2.353 12.082 1.00 97.25 202 GLU A C 1
ATOM 1475 O O . GLU A 1 202 ? -17.143 2.391 12.171 1.00 97.25 202 GLU A O 1
ATOM 1480 N N . ALA A 1 203 ? -15.284 2.472 10.910 1.00 97.56 203 ALA A N 1
ATOM 1481 C CA . ALA A 1 203 ? -15.987 2.644 9.638 1.00 97.56 203 ALA A CA 1
ATOM 1482 C C . ALA A 1 203 ? -16.837 1.418 9.253 1.00 97.56 203 ALA A C 1
ATOM 1484 O O . ALA A 1 203 ? -17.861 1.563 8.590 1.00 97.56 203 ALA A O 1
ATOM 1485 N N . ALA A 1 204 ? -16.439 0.220 9.686 1.00 97.69 204 ALA A N 1
ATOM 1486 C CA . ALA A 1 204 ? -17.187 -1.020 9.498 1.00 97.69 204 ALA A CA 1
ATOM 1487 C C . ALA A 1 204 ? -18.326 -1.209 10.519 1.00 97.69 204 ALA A C 1
ATOM 1489 O O . ALA A 1 204 ? -19.078 -2.176 10.410 1.00 97.69 204 ALA A O 1
ATOM 1490 N N . GLY A 1 205 ? -18.455 -0.320 11.513 1.00 96.75 205 GLY A N 1
ATOM 1491 C CA . GLY A 1 205 ? -19.433 -0.445 12.599 1.00 96.75 205 GLY A CA 1
ATOM 1492 C C . GLY A 1 205 ? -19.057 -1.467 13.680 1.00 96.75 205 GLY A C 1
ATOM 1493 O O . GLY A 1 205 ? -19.879 -1.779 14.538 1.00 96.75 205 GLY A O 1
ATOM 1494 N N . ASP A 1 206 ? -17.824 -1.975 13.679 1.00 97.62 206 ASP A N 1
ATOM 1495 C CA . ASP A 1 206 ? -17.304 -2.931 14.660 1.00 97.62 206 ASP A CA 1
ATOM 1496 C C . ASP A 1 206 ? -16.770 -2.188 15.897 1.00 97.62 206 ASP A C 1
ATOM 1498 O O . ASP A 1 206 ? -15.564 -2.024 16.109 1.00 97.62 206 ASP A O 1
ATOM 1502 N N . ALA A 1 207 ? -17.702 -1.665 16.702 1.00 97.06 207 ALA A N 1
ATOM 1503 C CA . ALA A 1 207 ? -17.386 -0.881 17.895 1.00 97.06 207 ALA A CA 1
ATOM 1504 C C . ALA A 1 207 ? -16.485 -1.623 18.909 1.00 97.06 207 ALA A C 1
ATOM 1506 O O . ALA A 1 207 ? -15.563 -0.982 19.431 1.00 97.06 207 ALA A O 1
ATOM 1507 N N . PRO A 1 208 ? -16.654 -2.940 19.164 1.00 97.00 208 PRO A N 1
ATOM 1508 C CA . PRO A 1 208 ? -15.745 -3.691 20.027 1.00 97.00 208 PRO A CA 1
ATOM 1509 C C . PRO A 1 208 ? -14.304 -3.721 19.506 1.00 97.00 208 PRO A C 1
ATOM 1511 O O . PRO A 1 208 ? -13.381 -3.391 20.257 1.00 97.00 208 PRO A O 1
ATOM 1514 N N . ALA A 1 209 ? -14.095 -4.057 18.226 1.00 96.81 209 ALA A N 1
ATOM 1515 C CA . ALA A 1 209 ? -12.753 -4.108 17.645 1.00 96.81 209 ALA A CA 1
ATOM 1516 C C . ALA A 1 209 ? -12.099 -2.717 17.597 1.00 96.81 209 ALA A C 1
ATOM 1518 O O . ALA A 1 209 ? -10.929 -2.559 17.962 1.00 96.81 209 ALA A O 1
ATOM 1519 N N . ALA A 1 210 ? -12.869 -1.687 17.233 1.00 98.06 210 ALA A N 1
ATOM 1520 C CA . ALA A 1 210 ? -12.394 -0.308 17.212 1.00 98.06 210 ALA A CA 1
ATOM 1521 C C . ALA A 1 210 ? -11.991 0.179 18.615 1.00 98.06 210 ALA A C 1
ATOM 1523 O O . ALA A 1 210 ? -10.912 0.751 18.793 1.00 98.06 210 ALA A O 1
ATOM 1524 N N . SER A 1 211 ? -12.815 -0.100 19.633 1.00 97.81 211 SER A N 1
ATOM 1525 C CA . SER A 1 211 ? -12.515 0.246 21.026 1.00 97.81 211 SER A CA 1
ATOM 1526 C C . SER A 1 211 ? -11.244 -0.442 21.527 1.00 97.81 211 SER A C 1
ATOM 1528 O O . SER A 1 211 ? -10.385 0.215 22.121 1.00 97.81 211 SER A O 1
ATOM 1530 N N . ALA A 1 212 ? -11.088 -1.740 21.246 1.00 97.75 212 ALA A N 1
ATOM 1531 C CA . ALA A 1 212 ? -9.906 -2.503 21.632 1.00 97.75 212 ALA A CA 1
ATOM 1532 C C . ALA A 1 212 ? -8.626 -1.942 20.991 1.00 97.75 212 ALA A C 1
ATOM 1534 O O . ALA A 1 212 ? -7.623 -1.744 21.680 1.00 97.75 212 ALA A O 1
ATOM 1535 N N . ALA A 1 213 ? -8.668 -1.618 19.696 1.00 98.00 213 ALA A N 1
ATOM 1536 C CA . ALA A 1 213 ? -7.526 -1.050 18.988 1.00 98.00 213 ALA A CA 1
ATOM 1537 C C . ALA A 1 213 ? -7.150 0.353 19.507 1.00 98.00 213 ALA A C 1
ATOM 1539 O O . ALA A 1 213 ? -5.968 0.637 19.710 1.00 98.00 213 ALA A O 1
ATOM 1540 N N . TYR A 1 214 ? -8.129 1.220 19.796 1.00 98.31 214 TYR A N 1
ATOM 1541 C CA . TYR A 1 214 ? -7.853 2.519 20.422 1.00 98.31 214 TYR A CA 1
ATOM 1542 C C . TYR A 1 214 ? -7.312 2.389 21.850 1.00 98.31 214 TYR A C 1
ATOM 1544 O O . TYR A 1 214 ? -6.400 3.129 22.217 1.00 98.31 214 TYR A O 1
ATOM 1552 N N . ALA A 1 215 ? -7.809 1.438 22.643 1.00 97.50 215 ALA A N 1
ATOM 1553 C CA . ALA A 1 215 ? -7.287 1.182 23.984 1.00 97.50 215 ALA A CA 1
ATOM 1554 C C . ALA A 1 215 ? -5.824 0.706 23.952 1.00 97.50 215 ALA A C 1
ATOM 1556 O O . ALA A 1 215 ? -5.012 1.160 24.759 1.00 97.50 215 ALA A O 1
ATOM 1557 N N . GLU A 1 216 ? -5.458 -0.148 22.990 1.00 97.25 216 GLU A N 1
ATOM 1558 C CA . GLU A 1 216 ? -4.061 -0.549 22.791 1.00 97.25 216 GLU A CA 1
ATOM 1559 C C . GLU A 1 216 ? -3.170 0.658 22.460 1.00 97.25 216 GLU A C 1
ATOM 1561 O O . GLU A 1 216 ? -2.089 0.806 23.034 1.00 97.25 216 GLU A O 1
ATOM 1566 N N . LEU A 1 217 ? -3.626 1.547 21.569 1.00 97.19 217 LEU A N 1
ATOM 1567 C CA . LEU A 1 217 ? -2.888 2.767 21.228 1.00 97.19 217 LEU A CA 1
ATOM 1568 C C . LEU A 1 217 ? -2.743 3.699 22.428 1.00 97.19 217 LEU A C 1
ATOM 1570 O O . LEU A 1 217 ? -1.661 4.235 22.641 1.00 97.19 217 LEU A O 1
ATOM 1574 N N . ALA A 1 218 ? -3.795 3.868 23.233 1.00 96.69 218 ALA A N 1
ATOM 1575 C CA . ALA A 1 218 ? -3.746 4.662 24.459 1.00 96.69 218 ALA A CA 1
ATOM 1576 C C . ALA A 1 218 ? -2.705 4.130 25.457 1.00 96.69 218 ALA A C 1
ATOM 1578 O O . ALA A 1 218 ? -1.990 4.918 26.074 1.00 96.69 218 ALA A O 1
ATOM 1579 N N . GLY A 1 219 ? -2.583 2.803 25.582 1.00 95.38 219 GLY A N 1
ATOM 1580 C CA . GLY A 1 219 ? -1.601 2.160 26.460 1.00 95.38 219 GLY A CA 1
ATOM 1581 C C . GLY A 1 219 ? -0.144 2.414 26.059 1.00 95.38 219 GLY A C 1
ATOM 1582 O O . GLY A 1 219 ? 0.731 2.379 26.920 1.00 95.38 219 GLY A O 1
ATOM 1583 N N . LYS A 1 220 ? 0.110 2.697 24.775 1.00 92.06 220 LYS A N 1
ATOM 1584 C CA . LYS A 1 220 ? 1.449 2.946 24.209 1.00 92.06 220 LYS A CA 1
ATOM 1585 C C . LYS A 1 220 ? 1.720 4.425 23.889 1.00 92.06 220 LYS A C 1
ATOM 1587 O O . LYS A 1 220 ? 2.841 4.769 23.535 1.00 92.06 220 LYS A O 1
ATOM 1592 N N . ALA A 1 221 ? 0.704 5.287 23.939 1.00 91.75 221 ALA A N 1
ATOM 1593 C CA . ALA A 1 221 ? 0.811 6.686 23.536 1.00 91.75 221 ALA A CA 1
ATOM 1594 C C . ALA A 1 221 ? 1.278 7.594 24.681 1.00 91.75 221 ALA A C 1
ATOM 1596 O O . ALA A 1 221 ? 0.909 7.413 25.841 1.00 91.75 221 ALA A O 1
ATOM 1597 N N . GLU A 1 222 ? 2.003 8.648 24.314 1.00 88.19 222 GLU A N 1
ATOM 1598 C CA . GLU A 1 222 ? 2.408 9.733 25.206 1.00 88.19 222 GLU A CA 1
ATOM 1599 C C . GLU A 1 222 ? 1.834 11.077 24.729 1.00 88.19 222 GLU A C 1
ATOM 1601 O O . GLU A 1 222 ? 1.384 11.230 23.587 1.00 88.19 222 GLU A O 1
ATOM 1606 N N . GLY A 1 223 ? 1.830 12.069 25.621 1.00 89.81 223 GLY A N 1
ATOM 1607 C CA . GLY A 1 223 ? 1.386 13.427 25.311 1.00 89.81 223 GLY A CA 1
ATOM 1608 C C . GLY A 1 223 ? -0.076 13.507 24.857 1.00 89.81 223 GLY A C 1
ATOM 1609 O O . GLY A 1 223 ? -0.957 12.834 25.389 1.00 89.81 223 GLY A O 1
ATOM 1610 N N . GLN A 1 224 ? -0.344 14.359 23.866 1.00 87.81 224 GLN A N 1
ATOM 1611 C CA . GLN A 1 224 ? -1.706 14.710 23.435 1.00 87.81 224 GLN A CA 1
ATOM 1612 C C . GLN A 1 224 ? -2.460 13.570 22.729 1.00 87.81 224 GLN A C 1
ATOM 1614 O O . GLN A 1 224 ? -3.684 13.620 22.622 1.00 87.81 224 GLN A O 1
ATOM 1619 N N . LEU A 1 225 ? -1.760 12.529 22.264 1.00 90.44 225 LEU A N 1
ATOM 1620 C CA . LEU A 1 225 ? -2.392 11.400 21.578 1.00 90.44 225 LEU A CA 1
ATOM 1621 C C . LEU A 1 225 ? -3.117 10.458 22.545 1.00 90.44 225 LEU A C 1
ATOM 1623 O O . LEU A 1 225 ? -4.145 9.888 22.181 1.00 90.44 225 LEU A O 1
ATOM 1627 N N . LYS A 1 226 ? -2.617 10.313 23.779 1.00 94.62 226 LYS A N 1
ATOM 1628 C CA . LYS A 1 226 ? -3.192 9.386 24.760 1.00 94.62 226 LYS A CA 1
ATOM 1629 C C . LYS A 1 226 ? -4.634 9.749 25.149 1.00 94.62 226 LYS A C 1
ATOM 1631 O O . LYS A 1 226 ? -5.498 8.892 24.952 1.00 94.62 226 LYS A O 1
ATOM 1636 N N . PRO A 1 227 ? -4.955 10.991 25.574 1.00 96.25 227 PRO A N 1
ATOM 1637 C CA . PRO A 1 227 ? -6.336 11.362 25.895 1.00 96.25 227 PRO A CA 1
ATOM 1638 C C . PRO A 1 227 ? -7.294 11.210 24.707 1.00 96.25 227 PRO A C 1
ATOM 1640 O O . PRO A 1 227 ? -8.449 10.830 24.885 1.00 96.25 227 PRO A O 1
ATOM 1643 N N . PHE A 1 228 ? -6.818 11.464 23.481 1.00 94.56 228 PHE A N 1
ATOM 1644 C CA . PHE A 1 228 ? -7.615 11.259 22.270 1.00 94.56 228 PHE A CA 1
ATOM 1645 C C . PHE A 1 228 ? -7.990 9.781 22.077 1.00 94.56 228 PHE A C 1
ATOM 1647 O O . PHE A 1 228 ? -9.156 9.468 21.828 1.00 94.56 228 PHE A O 1
ATOM 1654 N N . TYR A 1 229 ? -7.032 8.864 22.225 1.00 96.75 229 TYR A N 1
ATOM 1655 C CA . TYR A 1 229 ? -7.300 7.431 22.097 1.00 96.75 229 TYR A CA 1
ATOM 1656 C C . TYR A 1 229 ? -8.181 6.888 23.225 1.00 96.75 229 TYR A C 1
ATOM 1658 O O . TYR A 1 229 ? -9.092 6.110 22.949 1.00 96.75 229 TYR A O 1
ATOM 1666 N N . GLU A 1 230 ? -7.983 7.336 24.468 1.00 96.44 230 GLU A N 1
ATOM 1667 C CA . GLU A 1 230 ? -8.850 6.972 25.600 1.00 96.44 230 GLU A CA 1
ATOM 1668 C C . GLU A 1 230 ? -10.295 7.427 25.369 1.00 96.44 230 GLU A C 1
ATOM 1670 O O . GLU A 1 230 ? -11.236 6.650 25.553 1.00 96.44 230 GLU A O 1
ATOM 1675 N N . PHE A 1 231 ? -10.477 8.665 24.897 1.00 96.19 231 PHE A N 1
ATOM 1676 C CA . PHE A 1 231 ? -11.789 9.194 24.539 1.00 96.19 231 PHE A CA 1
ATOM 1677 C C . PHE A 1 231 ? -12.468 8.344 23.459 1.00 96.19 231 PHE A C 1
ATOM 1679 O O . PHE A 1 231 ? -13.610 7.917 23.644 1.00 96.19 231 PHE A O 1
ATOM 1686 N N . LYS A 1 232 ? -11.766 8.054 22.353 1.00 96.25 232 LYS A N 1
ATOM 1687 C CA . LYS A 1 232 ? -12.299 7.226 21.258 1.00 96.25 232 LYS A CA 1
ATOM 1688 C C . LYS A 1 232 ? -12.662 5.820 21.740 1.00 96.25 232 LYS A C 1
ATOM 1690 O O . LYS A 1 232 ? -13.766 5.355 21.461 1.00 96.25 232 LYS A O 1
ATOM 1695 N N . ALA A 1 233 ? -11.787 5.174 22.512 1.00 96.31 233 ALA A N 1
ATOM 1696 C CA . ALA A 1 233 ? -12.039 3.843 23.059 1.00 96.31 233 ALA A CA 1
ATOM 1697 C C . ALA A 1 233 ? -13.298 3.809 23.943 1.00 96.31 233 ALA A C 1
ATOM 1699 O O . ALA A 1 233 ? -14.127 2.908 23.798 1.00 96.31 233 ALA A O 1
ATOM 1700 N N . ASN A 1 234 ? -13.472 4.799 24.824 1.00 95.25 234 ASN A N 1
ATOM 1701 C CA . ASN A 1 234 ? -14.616 4.873 25.736 1.00 95.25 234 ASN A CA 1
ATOM 1702 C C . ASN A 1 234 ? -15.927 5.234 25.026 1.00 95.25 234 ASN A C 1
ATOM 1704 O O . ASN A 1 234 ? -16.962 4.651 25.342 1.00 95.25 234 ASN A O 1
ATOM 1708 N N . GLN A 1 235 ? -15.889 6.131 24.036 1.00 95.19 235 GLN A N 1
ATOM 1709 C CA . GLN A 1 235 ? -17.063 6.481 23.229 1.00 95.19 235 GLN A CA 1
ATOM 1710 C C . GLN A 1 235 ? -17.636 5.268 22.479 1.00 95.19 235 GLN A C 1
ATOM 1712 O O . GLN A 1 235 ? -18.843 5.175 22.277 1.00 95.19 235 GLN A O 1
ATOM 1717 N N . LEU A 1 236 ? -16.781 4.347 22.033 1.00 93.50 236 LEU A N 1
ATOM 1718 C CA . LEU A 1 236 ? -17.217 3.168 21.283 1.00 93.50 236 LEU A CA 1
ATOM 1719 C C . LEU A 1 236 ? -17.797 2.077 22.195 1.00 93.50 236 LEU A C 1
ATOM 1721 O O . LEU A 1 236 ? -18.744 1.403 21.796 1.00 93.50 236 LEU A O 1
ATOM 1725 N N . LYS A 1 237 ? -17.323 1.966 23.446 1.00 86.94 237 LYS A N 1
ATOM 1726 C CA . LYS A 1 237 ? -17.901 1.043 24.444 1.00 86.94 237 LYS A CA 1
ATOM 1727 C C . LYS A 1 237 ? -19.352 1.366 24.780 1.00 86.94 237 LYS A C 1
ATOM 1729 O O . LYS A 1 237 ? -20.113 0.458 25.066 1.00 86.94 237 LYS A O 1
ATOM 1734 N N . THR A 1 238 ? -19.737 2.641 24.755 1.00 80.94 238 THR A N 1
ATOM 1735 C CA . THR A 1 238 ? -21.112 3.058 25.074 1.00 80.94 238 THR A CA 1
ATOM 1736 C C . THR A 1 238 ? -22.088 2.889 23.907 1.00 80.94 238 THR A C 1
ATOM 1738 O O . THR A 1 238 ? -23.289 3.050 24.101 1.00 80.94 238 THR A O 1
ATOM 1741 N N . LYS A 1 239 ? -21.583 2.589 22.702 1.00 68.38 239 LYS A N 1
ATOM 1742 C CA . LYS A 1 239 ? -22.373 2.284 21.496 1.00 68.38 239 LYS A CA 1
ATOM 1743 C C . LYS A 1 239 ? -22.511 0.777 21.222 1.00 68.38 239 LYS A C 1
ATOM 1745 O O . LYS A 1 239 ? -23.153 0.422 20.238 1.00 68.38 239 LYS A O 1
ATOM 1750 N N . SER A 1 240 ? -21.856 -0.063 22.028 1.00 55.34 240 SER A N 1
ATOM 1751 C CA . SER A 1 240 ? -21.885 -1.534 21.948 1.00 55.34 240 SER A CA 1
ATOM 1752 C C . SER A 1 240 ? -23.028 -2.086 22.792 1.00 55.34 240 SER A C 1
ATOM 1754 O O . SER A 1 240 ? -23.609 -3.109 22.379 1.00 55.34 240 SER A O 1
#

Foldseek 3Di:
DDDDDDDDDDDDDDDDDDDDDDDDDVVVVVVVVVVVVPCPVVNVVVVCVCVVCVVVVVVVVVVVVVVVVVVVVVVVVLVVVLVVLVVVLVCLVPVVPQLVSSLVSLVVSLVVHDPVCNLVSLVSNLVSCVVVLVLVSNLVSLVVQCPPPDLVSVLVSLLSNLVSCVSVLNLVVSLVSLVVCQVSHDPVCNLVSLVSNLVSCVSVVVLVSNLVSLVVNLVVDDDPSNVVSPVSNVVSVVVD

pLDDT: mean 84.4, std 17.01, range [41.53, 98.69]